Protein AF-A0A0P1AX72-F1 (afdb_monomer_lite)

Structure (mmCIF, N/CA/C/O backbone):
data_AF-A0A0P1AX72-F1
#
_entry.id   AF-A0A0P1AX72-F1
#
loop_
_atom_site.group_PDB
_atom_site.id
_atom_site.type_symbol
_atom_site.label_atom_id
_atom_site.label_alt_id
_atom_site.label_comp_id
_atom_site.label_asym_id
_atom_site.label_entity_id
_atom_site.label_seq_id
_atom_site.pdbx_PDB_ins_code
_atom_site.Cartn_x
_atom_site.Cartn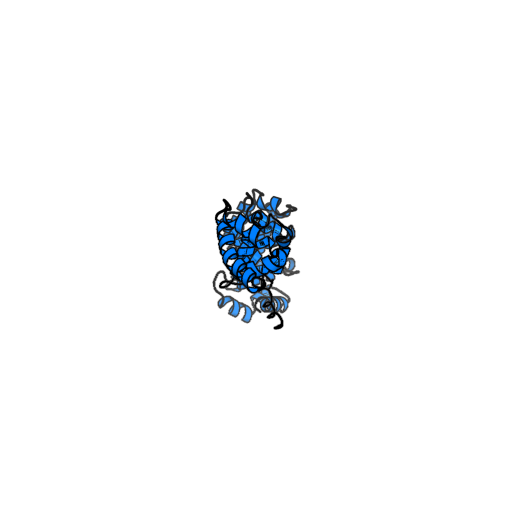_y
_atom_site.Cartn_z
_atom_site.occupancy
_atom_site.B_iso_or_equiv
_atom_site.auth_seq_id
_atom_site.auth_comp_id
_atom_site.auth_asym_id
_atom_site.auth_atom_id
_atom_site.pdbx_PDB_model_num
ATOM 1 N N . MET A 1 1 ? 2.822 -15.453 9.628 1.00 55.88 1 MET A N 1
ATOM 2 C CA . MET A 1 1 ? 2.526 -16.127 10.912 1.00 55.88 1 MET A CA 1
ATOM 3 C C . MET A 1 1 ? 1.652 -15.241 11.791 1.00 55.88 1 MET A C 1
ATOM 5 O O . MET A 1 1 ? 0.635 -15.723 12.259 1.00 55.88 1 MET A O 1
ATOM 9 N N . GLU A 1 2 ? 1.979 -13.953 11.936 1.00 77.94 2 GLU A N 1
ATOM 10 C CA . GLU A 1 2 ? 1.213 -13.005 12.766 1.00 77.94 2 GLU A CA 1
ATOM 11 C C . GLU A 1 2 ? -0.235 -12.782 12.302 1.00 77.94 2 GLU A C 1
ATOM 13 O O . GLU A 1 2 ? -1.140 -12.892 13.117 1.00 77.94 2 GLU A O 1
ATOM 18 N N . ALA A 1 3 ? -0.480 -12.596 11.000 1.00 82.25 3 ALA A N 1
ATOM 19 C CA . ALA A 1 3 ? -1.838 -12.440 10.457 1.00 82.25 3 ALA A CA 1
ATOM 20 C C . ALA A 1 3 ? -2.786 -13.598 10.833 1.00 82.25 3 ALA A C 1
ATOM 22 O O . ALA A 1 3 ? -3.877 -13.375 11.344 1.00 82.25 3 ALA A O 1
ATOM 23 N N . ALA A 1 4 ? -2.339 -14.845 10.645 1.00 86.56 4 ALA A N 1
ATOM 24 C CA . ALA A 1 4 ? -3.133 -16.030 10.977 1.00 86.56 4 ALA A CA 1
ATOM 25 C C . ALA A 1 4 ? -3.384 -16.167 12.488 1.00 86.56 4 ALA A C 1
ATOM 27 O O . ALA A 1 4 ? -4.418 -16.686 12.900 1.00 86.56 4 ALA A O 1
ATOM 28 N N . LEU A 1 5 ? -2.443 -15.701 13.316 1.00 88.94 5 LEU A N 1
ATOM 29 C CA . LEU A 1 5 ? -2.603 -15.682 14.767 1.00 88.94 5 LEU A CA 1
ATOM 30 C C . LEU A 1 5 ? -3.646 -14.642 15.200 1.00 88.94 5 LEU A C 1
ATOM 32 O O . LEU A 1 5 ? -4.479 -14.938 16.053 1.00 88.94 5 LEU A O 1
ATOM 36 N N . ILE A 1 6 ? -3.632 -13.456 14.587 1.00 91.44 6 ILE A N 1
ATOM 37 C CA . ILE A 1 6 ? -4.643 -12.417 14.809 1.00 91.44 6 ILE A CA 1
ATOM 38 C C . ILE A 1 6 ? -6.027 -12.923 14.392 1.00 91.44 6 ILE A C 1
ATOM 40 O O . ILE A 1 6 ? -6.965 -12.832 15.181 1.00 91.44 6 ILE A O 1
ATOM 44 N N . ASP A 1 7 ? -6.150 -13.520 13.205 1.00 90.94 7 ASP A N 1
ATOM 45 C CA . ASP A 1 7 ? -7.416 -14.095 12.728 1.00 90.94 7 ASP A CA 1
ATOM 46 C C . ASP A 1 7 ? -7.930 -15.189 13.670 1.00 90.94 7 ASP A C 1
ATOM 48 O O . ASP A 1 7 ? -9.122 -15.251 13.985 1.00 90.94 7 ASP A O 1
ATOM 52 N N . TRP A 1 8 ? -7.027 -16.029 14.181 1.00 92.31 8 TRP A N 1
ATOM 53 C CA . TRP A 1 8 ? -7.366 -17.034 15.180 1.00 92.31 8 TRP A CA 1
ATOM 54 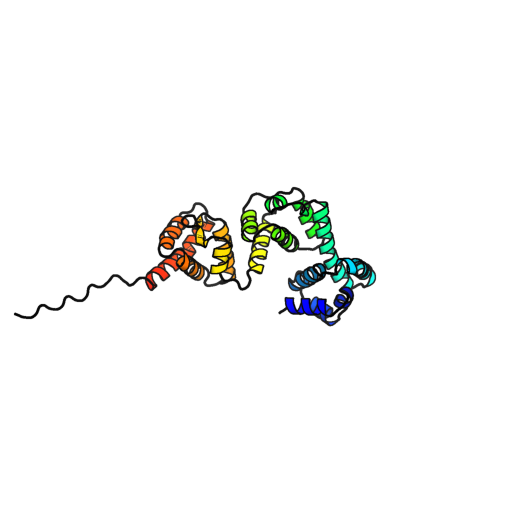C C . TRP A 1 8 ? -7.874 -16.406 16.485 1.00 92.31 8 TRP A C 1
ATOM 56 O O . TRP A 1 8 ? -8.909 -16.829 16.993 1.00 92.31 8 TRP A O 1
ATOM 66 N N . TRP A 1 9 ? -7.208 -15.376 17.020 1.00 91.44 9 TRP A N 1
ATOM 67 C CA . TRP A 1 9 ? -7.679 -14.689 18.228 1.00 91.44 9 TRP A CA 1
ATOM 68 C C . TRP A 1 9 ? -9.046 -14.056 18.026 1.00 91.44 9 TRP A C 1
ATOM 70 O O . TRP A 1 9 ? -9.930 -14.249 18.854 1.00 91.44 9 TRP A O 1
ATOM 80 N N . LEU A 1 10 ? -9.233 -13.329 16.927 1.00 91.62 10 LEU A N 1
ATOM 81 C CA . LEU A 1 10 ? -10.492 -12.657 16.644 1.00 91.62 10 LEU A CA 1
ATOM 82 C C . LEU A 1 10 ? -11.625 -13.678 16.450 1.00 91.62 10 LEU A C 1
ATOM 84 O O . LEU A 1 10 ? -12.729 -13.458 16.935 1.00 91.62 10 LEU A O 1
ATOM 88 N N . SER A 1 11 ? -11.382 -14.812 15.790 1.00 91.06 11 SER A N 1
ATOM 89 C CA . SER A 1 11 ? -12.410 -15.848 15.576 1.00 91.06 11 SER A CA 1
ATOM 90 C C . SER A 1 11 ? -12.703 -16.721 16.801 1.00 91.06 11 SER A C 1
ATOM 92 O O . SER A 1 11 ? -13.781 -17.303 16.890 1.00 91.06 11 SER A O 1
ATOM 94 N N . LYS A 1 12 ? -11.776 -16.807 17.764 1.00 92.69 12 LYS A N 1
ATOM 95 C CA . LYS A 1 12 ? -11.937 -17.604 18.991 1.00 92.69 12 LYS A CA 1
ATOM 96 C C . LYS A 1 12 ? -13.090 -17.117 19.875 1.00 92.69 12 LYS A C 1
ATOM 98 O O . LYS A 1 12 ? -13.657 -17.919 20.617 1.00 92.69 12 LYS A O 1
ATOM 103 N N . PHE A 1 13 ? -13.408 -15.826 19.828 1.00 89.56 13 PHE A N 1
ATOM 104 C CA . PHE A 1 13 ? -14.405 -15.204 20.695 1.00 89.56 13 PHE A CA 1
ATOM 105 C C . PHE A 1 13 ? -15.642 -14.776 19.910 1.00 89.56 13 PHE A C 1
ATOM 107 O O . PHE A 1 13 ? -15.546 -14.277 18.789 1.00 89.56 13 PHE A O 1
ATOM 114 N N . GLY A 1 14 ? -16.811 -14.954 20.534 1.00 85.81 14 GLY A N 1
ATOM 115 C CA . GLY A 1 14 ? -18.087 -14.530 19.957 1.00 85.81 14 GLY A CA 1
ATOM 116 C C . GLY A 1 14 ? -18.227 -13.010 19.872 1.00 85.81 14 GLY A C 1
ATOM 117 O O . GLY A 1 14 ? -18.895 -12.529 18.968 1.00 85.81 14 GLY A O 1
ATOM 118 N N . LYS A 1 15 ? -17.569 -12.270 20.775 1.00 91.50 15 LYS A N 1
ATOM 119 C CA . LYS A 1 15 ? -17.508 -10.806 20.773 1.00 91.50 15 LYS A CA 1
ATOM 120 C C . LYS A 1 15 ? -16.063 -10.327 20.712 1.00 91.50 15 LYS A C 1
ATOM 122 O O . LYS A 1 15 ? -15.188 -10.881 21.381 1.00 91.50 15 LYS A O 1
ATOM 127 N N . LEU A 1 16 ? -15.814 -9.243 19.985 1.00 93.62 16 LEU A N 1
ATOM 128 C CA . LEU A 1 16 ? -14.502 -8.609 19.894 1.00 93.62 16 LEU A CA 1
ATOM 129 C C . LEU A 1 16 ? -14.003 -8.123 21.250 1.00 93.62 16 LEU A C 1
ATOM 131 O O . LEU A 1 16 ? -12.830 -8.306 21.555 1.00 93.62 16 LEU A O 1
ATOM 135 N N . VAL A 1 17 ? -14.873 -7.547 22.084 1.00 93.56 17 VAL A N 1
ATOM 136 C CA . VAL A 1 17 ? -14.471 -7.066 23.414 1.00 93.56 17 VAL A CA 1
ATOM 137 C C . VAL A 1 17 ? -13.898 -8.204 24.265 1.00 93.56 17 VAL A C 1
ATOM 139 O O . VAL A 1 17 ? -12.876 -8.002 24.917 1.00 93.56 17 VAL A O 1
ATOM 142 N N . ASP A 1 18 ? -14.463 -9.412 24.193 1.00 94.44 18 ASP A N 1
ATOM 143 C CA . ASP A 1 18 ? -13.924 -10.582 24.900 1.00 94.44 18 ASP A CA 1
ATOM 144 C C . ASP A 1 18 ? -12.524 -10.953 24.388 1.00 94.44 18 ASP A C 1
ATOM 146 O O . ASP A 1 18 ? -11.641 -11.286 25.180 1.00 94.44 18 ASP A O 1
ATOM 150 N N . ALA A 1 19 ? -12.284 -10.823 23.077 1.00 94.44 19 ALA A N 1
ATOM 151 C CA . ALA A 1 19 ? -10.953 -11.000 22.501 1.00 94.44 19 ALA A CA 1
ATOM 152 C C . ALA A 1 19 ? -9.963 -9.953 23.031 1.00 94.44 19 ALA A C 1
ATOM 154 O O . ALA A 1 19 ? -8.842 -10.304 23.391 1.00 94.44 19 ALA A O 1
ATOM 155 N N . LEU A 1 20 ? -10.374 -8.683 23.141 1.00 94.88 20 LEU A N 1
ATOM 156 C CA . LEU A 1 20 ? -9.540 -7.614 23.708 1.00 94.88 20 LEU A CA 1
ATOM 157 C C . LEU A 1 20 ? -9.222 -7.851 25.193 1.00 94.88 20 LEU A C 1
ATOM 159 O O . LEU A 1 20 ? -8.165 -7.440 25.680 1.00 94.88 20 LEU A O 1
ATOM 163 N N . MET A 1 21 ? -10.112 -8.528 25.922 1.00 93.88 21 MET A N 1
ATOM 164 C CA . MET A 1 21 ? -9.894 -8.917 27.316 1.00 93.88 21 MET A CA 1
ATOM 165 C C . MET A 1 21 ? -8.986 -10.149 27.479 1.00 93.88 21 MET A C 1
ATOM 167 O O . MET A 1 21 ? -8.547 -10.417 28.599 1.00 93.88 21 MET A O 1
ATOM 171 N N . ASP A 1 22 ? -8.668 -10.884 26.406 1.00 95.00 22 ASP A N 1
ATOM 172 C CA . ASP A 1 22 ? -7.827 -12.081 26.488 1.00 95.00 22 ASP A CA 1
ATOM 173 C C . ASP A 1 22 ? -6.409 -11.723 26.992 1.00 95.00 22 ASP A C 1
ATOM 175 O O . ASP A 1 22 ? -5.695 -10.927 26.368 1.00 95.00 22 ASP A O 1
ATOM 179 N N . PRO A 1 23 ? -5.948 -12.321 28.108 1.00 94.06 23 PRO A N 1
ATOM 180 C CA . PRO A 1 23 ? -4.643 -11.997 28.678 1.00 94.06 23 PRO A CA 1
ATOM 181 C C . PRO A 1 23 ? -3.467 -12.318 27.749 1.00 94.06 23 PRO A C 1
ATOM 183 O O . PRO A 1 23 ? -2.406 -11.703 27.869 1.00 94.06 23 PRO A O 1
ATOM 186 N N . VAL A 1 24 ? -3.621 -13.285 26.836 1.00 93.88 24 VAL A N 1
ATOM 187 C CA . VAL A 1 24 ? -2.570 -13.653 25.879 1.00 93.88 24 VAL A CA 1
ATOM 188 C C . VAL A 1 24 ? -2.457 -12.580 24.803 1.00 93.88 24 VAL A C 1
ATOM 190 O O . VAL A 1 24 ? -1.339 -12.142 24.525 1.00 93.88 24 VAL A O 1
ATOM 193 N N . LEU A 1 25 ? -3.586 -12.105 24.266 1.00 94.06 25 LEU A N 1
ATOM 194 C CA . LEU A 1 25 ? -3.613 -10.978 23.331 1.00 94.06 25 LEU A CA 1
ATOM 195 C C . LEU A 1 25 ? -3.012 -9.723 23.974 1.00 94.06 25 LEU A C 1
ATOM 197 O O . LEU A 1 25 ? -2.138 -9.093 23.383 1.00 94.06 25 LEU A O 1
ATOM 201 N N . GLN A 1 26 ? -3.423 -9.373 25.196 1.00 94.12 26 GLN A N 1
ATOM 202 C CA . GLN A 1 26 ? -2.895 -8.192 25.886 1.00 94.12 26 GLN A CA 1
ATOM 203 C C . GLN A 1 26 ? -1.395 -8.300 26.137 1.00 94.12 26 GLN A C 1
ATOM 205 O O . GLN A 1 26 ? -0.648 -7.357 25.868 1.00 94.12 26 GLN A O 1
ATOM 210 N N . LYS A 1 27 ? -0.926 -9.466 26.596 1.00 94.19 27 LYS A N 1
ATOM 211 C CA . LYS A 1 27 ? 0.503 -9.704 26.785 1.00 94.19 27 LYS A CA 1
ATOM 212 C C . LYS A 1 27 ? 1.252 -9.532 25.468 1.00 94.19 27 LYS A C 1
ATOM 214 O O . LYS A 1 27 ? 2.220 -8.780 25.436 1.00 94.19 27 LYS A O 1
ATOM 219 N N . TRP A 1 28 ? 0.789 -10.157 24.388 1.00 93.81 28 TRP A N 1
ATOM 220 C CA . TRP A 1 28 ? 1.373 -9.987 23.057 1.00 93.81 28 TRP A CA 1
ATOM 221 C C . TRP A 1 28 ? 1.392 -8.512 22.628 1.00 93.81 28 TRP A C 1
ATOM 223 O O . TRP A 1 28 ? 2.449 -7.992 22.278 1.00 93.81 28 TRP A O 1
ATOM 233 N N . TYR A 1 29 ? 0.282 -7.792 22.781 1.00 92.50 29 TYR A N 1
ATOM 234 C CA . TYR A 1 29 ? 0.179 -6.376 22.426 1.00 92.50 29 TYR A CA 1
ATOM 235 C C . TYR A 1 29 ? 1.200 -5.496 23.160 1.00 92.50 29 TYR A C 1
ATOM 237 O O . TYR A 1 29 ? 1.796 -4.600 22.559 1.00 92.50 29 TYR A O 1
ATOM 245 N N . THR A 1 30 ? 1.444 -5.759 24.448 1.00 92.69 30 THR A N 1
ATOM 246 C CA . THR A 1 30 ? 2.428 -4.995 25.236 1.00 92.69 30 THR A CA 1
ATOM 247 C C . THR A 1 30 ? 3.878 -5.252 24.831 1.00 92.69 30 THR A C 1
ATOM 249 O O . THR A 1 30 ? 4.731 -4.411 25.100 1.00 92.69 30 THR A O 1
ATOM 252 N N . THR A 1 31 ? 4.172 -6.377 24.168 1.00 93.00 31 THR A N 1
ATOM 253 C CA . THR A 1 31 ? 5.529 -6.660 23.664 1.00 93.00 31 THR A CA 1
ATOM 254 C C . THR A 1 31 ? 5.883 -5.861 22.412 1.00 93.00 31 THR A C 1
ATOM 256 O O . THR A 1 31 ? 7.060 -5.671 22.116 1.00 93.00 31 THR A O 1
ATOM 259 N N . LEU A 1 32 ? 4.873 -5.372 21.695 1.00 90.75 32 LEU A N 1
ATOM 260 C CA . LEU A 1 32 ? 5.032 -4.646 20.444 1.00 90.75 32 LEU A CA 1
ATOM 261 C C . LEU A 1 32 ? 5.275 -3.153 20.700 1.00 90.75 32 LEU A C 1
ATOM 263 O O . LEU A 1 32 ? 4.667 -2.540 21.588 1.00 90.75 32 LEU A O 1
ATOM 267 N N . GLN A 1 33 ? 6.118 -2.529 19.877 1.00 85.25 33 GLN A N 1
ATOM 268 C CA . GLN A 1 33 ? 6.409 -1.101 20.005 1.00 85.25 33 GLN A CA 1
ATOM 269 C C . GLN A 1 33 ? 5.215 -0.225 19.588 1.00 85.25 33 GLN A C 1
ATOM 271 O O . GLN A 1 33 ? 4.177 -0.688 19.106 1.00 85.25 33 GLN A O 1
ATOM 276 N N . LYS A 1 34 ? 5.309 1.081 19.841 1.00 73.50 34 LYS A N 1
ATOM 277 C CA . LYS A 1 34 ? 4.323 2.037 19.326 1.00 73.50 34 LYS A CA 1
ATOM 278 C C . LYS A 1 34 ? 4.512 2.185 17.813 1.00 73.50 34 LYS A C 1
ATOM 280 O O . LYS A 1 34 ? 5.629 2.418 17.368 1.00 73.50 34 LYS A O 1
ATOM 285 N N . GLY A 1 35 ? 3.422 2.098 17.049 1.00 69.25 35 GLY A N 1
ATOM 286 C CA . GLY A 1 35 ? 3.470 2.145 15.582 1.00 69.25 35 GLY A CA 1
ATOM 287 C C . GLY A 1 35 ? 3.917 0.832 14.932 1.00 69.25 35 GLY A C 1
ATOM 288 O O . GLY A 1 35 ? 4.267 0.828 13.754 1.00 69.25 35 GLY A O 1
ATOM 289 N N . ASP A 1 36 ? 3.920 -0.261 15.698 1.00 85.44 36 ASP A N 1
ATOM 290 C CA . ASP A 1 36 ? 4.177 -1.600 15.185 1.00 85.44 36 ASP A CA 1
ATOM 291 C C . ASP A 1 36 ? 3.085 -2.020 14.190 1.00 85.44 36 ASP A C 1
ATOM 293 O O . ASP A 1 36 ? 1.890 -1.836 14.439 1.00 85.44 36 ASP A O 1
ATOM 297 N N . TYR A 1 37 ? 3.498 -2.594 13.058 1.00 82.38 37 TYR A N 1
ATOM 298 C CA . TYR A 1 37 ? 2.583 -3.019 12.004 1.00 82.38 37 TYR A CA 1
ATOM 299 C C . TYR A 1 37 ? 1.544 -4.025 12.509 1.00 82.38 37 TYR A C 1
ATOM 301 O O . TYR A 1 37 ? 0.386 -3.945 12.099 1.00 82.38 37 TYR A O 1
ATOM 309 N N . ALA A 1 38 ? 1.924 -4.929 13.413 1.00 87.06 38 ALA A N 1
ATOM 310 C CA . ALA A 1 38 ? 1.037 -5.970 13.906 1.00 87.06 38 ALA A CA 1
ATOM 311 C C . ALA A 1 38 ? -0.095 -5.414 14.790 1.00 87.06 38 ALA A C 1
ATOM 313 O O . ALA A 1 38 ? -1.194 -5.971 14.797 1.00 87.06 38 ALA A O 1
ATOM 314 N N . LYS A 1 39 ? 0.122 -4.278 15.474 1.00 90.44 39 LYS A N 1
ATOM 315 C CA . LYS A 1 39 ? -0.957 -3.565 16.186 1.00 90.44 39 LYS A CA 1
ATOM 316 C C . LYS A 1 39 ? -1.993 -3.019 15.213 1.00 90.44 39 LYS A C 1
ATOM 318 O O . LYS A 1 39 ? -3.188 -3.217 15.406 1.00 90.44 39 LYS A O 1
ATOM 323 N N . ASP A 1 40 ? -1.527 -2.366 14.153 1.00 89.69 40 ASP A N 1
ATOM 324 C CA . ASP A 1 40 ? -2.419 -1.821 13.134 1.00 89.69 40 ASP A CA 1
ATOM 325 C C . ASP A 1 40 ? -3.198 -2.940 12.424 1.00 89.69 40 ASP A C 1
ATOM 327 O O . ASP A 1 40 ? -4.390 -2.781 12.174 1.00 89.69 40 ASP A O 1
ATOM 331 N N . ASP A 1 41 ? -2.548 -4.073 12.128 1.00 90.56 41 ASP A N 1
ATOM 332 C CA . ASP A 1 41 ? -3.183 -5.242 11.502 1.00 90.56 41 ASP A CA 1
ATOM 333 C C . ASP A 1 41 ? -4.274 -5.845 12.402 1.00 90.56 41 ASP A C 1
ATOM 335 O O . ASP A 1 41 ? -5.367 -6.135 11.916 1.00 90.56 41 ASP A O 1
ATOM 339 N N . LEU A 1 42 ? -4.037 -5.939 13.721 1.00 94.25 42 LEU A N 1
ATOM 340 C CA . LEU A 1 42 ? -5.062 -6.337 14.695 1.00 94.25 42 LEU A CA 1
ATOM 341 C C . LEU A 1 42 ? -6.301 -5.445 14.591 1.00 94.25 42 LEU A C 1
ATOM 343 O O . LEU A 1 42 ? -7.416 -5.952 14.481 1.00 94.25 42 LEU A O 1
ATOM 347 N N . PHE A 1 43 ? -6.122 -4.126 14.625 1.00 94.81 43 PHE A N 1
ATOM 348 C CA . PHE A 1 43 ? -7.249 -3.198 14.635 1.00 94.81 43 PHE A CA 1
ATOM 349 C C . PHE A 1 43 ? -7.984 -3.148 13.292 1.00 94.81 43 PHE A C 1
ATOM 351 O O . PHE A 1 43 ? -9.211 -3.100 13.279 1.00 94.81 43 PHE A O 1
ATOM 358 N N . LEU A 1 44 ? -7.259 -3.196 12.170 1.00 93.31 44 LEU A N 1
ATOM 359 C CA . LEU A 1 44 ? -7.856 -3.241 10.832 1.00 93.31 44 LEU A CA 1
ATOM 360 C C . LEU A 1 44 ? -8.692 -4.508 10.639 1.00 93.31 44 LEU A C 1
ATOM 362 O O . LEU A 1 44 ? -9.810 -4.425 10.139 1.00 93.31 44 LEU A O 1
ATOM 366 N N . ARG A 1 45 ? -8.189 -5.666 11.081 1.00 94.00 45 ARG A N 1
ATOM 367 C CA . ARG A 1 45 ? -8.932 -6.933 11.024 1.00 94.00 45 ARG A CA 1
ATOM 368 C C . ARG A 1 45 ? -10.123 -6.943 11.964 1.00 94.00 45 ARG A C 1
ATOM 370 O O . ARG A 1 45 ? -11.177 -7.428 11.580 1.00 94.00 45 ARG A O 1
ATOM 377 N N . ALA A 1 46 ? -9.972 -6.390 13.166 1.00 94.81 46 ALA A N 1
ATOM 378 C CA . ALA A 1 46 ? -11.068 -6.247 14.115 1.00 94.81 46 ALA A CA 1
ATOM 379 C C . ALA A 1 46 ? -12.201 -5.379 13.547 1.00 94.81 46 ALA A C 1
ATOM 381 O O . ALA A 1 46 ? -13.363 -5.756 13.660 1.00 94.81 46 ALA A O 1
ATOM 382 N N . TYR A 1 47 ? -11.859 -4.265 12.894 1.00 95.00 47 TYR A N 1
ATOM 383 C CA . TYR A 1 47 ? -12.821 -3.401 12.210 1.00 95.00 47 TYR A CA 1
ATOM 384 C C . TYR A 1 47 ? -13.480 -4.082 11.000 1.00 95.00 47 TYR A C 1
ATOM 386 O O . TYR A 1 47 ? -14.668 -3.909 10.769 1.00 95.00 47 TYR A O 1
ATOM 394 N N . ALA A 1 48 ? -12.729 -4.891 10.249 1.00 92.50 48 ALA A N 1
ATOM 395 C CA . ALA A 1 48 ? -13.221 -5.586 9.058 1.00 92.50 48 ALA A CA 1
ATOM 396 C C . ALA A 1 48 ? -14.062 -6.848 9.349 1.00 92.50 48 ALA A C 1
ATOM 398 O O . ALA A 1 48 ? -14.416 -7.570 8.417 1.00 92.50 48 ALA A O 1
ATOM 399 N N . ARG A 1 49 ? -14.358 -7.156 10.619 1.00 91.44 49 ARG A N 1
ATOM 400 C CA . ARG A 1 49 ? -15.219 -8.290 10.990 1.00 91.44 49 ARG A CA 1
ATOM 401 C C . ARG A 1 49 ? -16.649 -8.059 10.506 1.00 91.44 49 ARG A C 1
ATOM 403 O O . ARG A 1 49 ? -17.176 -6.962 10.646 1.00 91.44 49 ARG A O 1
ATOM 410 N N . GLU A 1 50 ? -17.301 -9.124 10.042 1.00 86.81 50 GLU A N 1
ATOM 411 C CA . GLU A 1 50 ? -18.686 -9.069 9.541 1.00 86.81 50 GLU A CA 1
ATOM 412 C C . GLU A 1 50 ? -19.675 -8.512 10.579 1.00 86.81 50 GLU A C 1
ATOM 414 O O . GLU A 1 50 ? -20.544 -7.721 10.231 1.00 86.81 50 GLU A O 1
ATOM 419 N N . ASN A 1 51 ? -19.491 -8.842 11.860 1.00 87.88 51 ASN A N 1
ATOM 420 C CA . ASN A 1 51 ? -20.395 -8.425 12.938 1.00 87.88 51 ASN A CA 1
ATOM 421 C C . ASN A 1 51 ? -19.958 -7.122 13.633 1.00 87.88 51 ASN A C 1
ATOM 423 O O . ASN A 1 51 ? -20.433 -6.823 14.727 1.00 87.88 51 ASN A O 1
ATOM 427 N N . PHE A 1 52 ? -19.035 -6.348 13.048 1.00 92.25 52 PHE A N 1
ATOM 428 C CA . PHE A 1 52 ? -18.499 -5.149 13.702 1.00 92.25 52 PHE A CA 1
ATOM 429 C C . PHE A 1 52 ? -19.597 -4.150 14.104 1.00 92.25 52 PHE A C 1
ATOM 431 O O . PHE A 1 52 ? -19.561 -3.627 15.215 1.00 92.25 52 PHE A O 1
ATOM 438 N N . GLU A 1 53 ? -20.585 -3.914 13.233 1.00 90.75 53 GLU A N 1
ATOM 439 C CA . GLU A 1 53 ? -21.682 -2.969 13.499 1.00 90.75 53 GLU A CA 1
ATOM 440 C C . GLU A 1 53 ? -22.539 -3.383 14.707 1.00 90.75 53 GLU A C 1
ATOM 442 O O . GLU A 1 53 ? -22.958 -2.533 15.491 1.00 90.75 53 GLU A O 1
ATOM 447 N N . GLU A 1 54 ? -22.759 -4.686 14.906 1.00 91.88 54 GLU A N 1
ATOM 448 C CA . GLU A 1 54 ? -23.505 -5.212 16.059 1.00 91.88 54 GLU A CA 1
ATOM 449 C C . GLU A 1 54 ? -22.708 -5.084 17.368 1.00 91.88 54 GLU A C 1
ATOM 451 O O . GLU A 1 54 ? -23.281 -4.958 18.451 1.00 91.88 54 GLU A O 1
ATOM 456 N N . GLU A 1 55 ? -21.378 -5.093 17.270 1.00 93.25 55 GLU A N 1
ATOM 457 C CA . GLU A 1 55 ? -20.446 -5.048 18.398 1.00 93.25 55 GLU A CA 1
ATOM 458 C C . GLU A 1 55 ? -19.977 -3.616 18.742 1.00 93.25 55 GLU A C 1
ATOM 460 O O . GLU A 1 55 ? -19.310 -3.406 19.760 1.00 93.25 55 GLU A O 1
ATOM 465 N N . GLU A 1 56 ? -20.334 -2.607 17.936 1.00 94.00 56 GLU A N 1
ATOM 466 C CA . GLU A 1 56 ? -19.857 -1.226 18.094 1.00 94.00 56 GLU A CA 1
ATOM 467 C C . GLU A 1 56 ? -20.243 -0.626 19.455 1.00 94.00 56 GLU A C 1
ATOM 469 O O . GLU A 1 56 ? -19.418 0.015 20.110 1.00 94.00 56 GLU A O 1
ATOM 474 N N . ALA A 1 57 ? -21.467 -0.877 19.927 1.00 95.19 57 ALA A N 1
ATOM 475 C CA . ALA A 1 57 ? -21.933 -0.383 21.224 1.00 95.19 57 ALA A CA 1
ATOM 476 C C . ALA A 1 57 ? -21.111 -0.954 22.395 1.00 95.19 57 ALA A C 1
ATOM 478 O O . ALA A 1 57 ? -20.755 -0.220 23.321 1.00 95.19 57 ALA A O 1
ATOM 479 N N . ASP A 1 58 ? -20.755 -2.240 22.323 1.00 94.81 58 ASP A N 1
ATOM 480 C CA . ASP A 1 58 ? -19.924 -2.906 23.328 1.00 94.81 58 ASP A CA 1
ATOM 481 C C . ASP A 1 58 ? -18.493 -2.335 23.314 1.00 94.81 58 ASP A C 1
ATOM 483 O O . ASP A 1 58 ? -17.897 -2.124 24.373 1.00 94.81 58 ASP A O 1
ATOM 487 N N . LEU A 1 59 ? -17.944 -2.015 22.134 1.00 95.31 59 LEU A N 1
ATOM 488 C CA . LEU A 1 59 ? -16.643 -1.344 22.008 1.00 95.31 59 LEU A CA 1
ATOM 489 C C . LEU A 1 59 ? -16.659 0.078 22.564 1.00 95.31 59 LEU A C 1
ATOM 491 O O . LEU A 1 59 ? -15.689 0.488 23.204 1.00 95.31 59 LEU A O 1
ATOM 495 N N . ILE A 1 60 ? -17.734 0.836 22.328 1.00 95.75 60 ILE A N 1
ATOM 496 C CA . ILE A 1 60 ? -17.903 2.178 22.898 1.00 95.75 60 ILE A CA 1
ATOM 497 C C . ILE A 1 60 ? -17.898 2.075 24.422 1.00 95.75 60 ILE A C 1
ATOM 499 O O . ILE A 1 60 ? -17.070 2.727 25.062 1.00 95.75 60 ILE A O 1
ATOM 503 N N . ALA A 1 61 ? -18.719 1.189 24.991 1.00 95.50 61 ALA A N 1
ATOM 504 C CA . ALA A 1 61 ? -18.754 0.959 26.431 1.00 95.50 61 ALA A CA 1
ATOM 505 C C . ALA A 1 61 ? -17.369 0.562 26.970 1.00 95.50 61 ALA A C 1
ATOM 507 O O . ALA A 1 61 ? -16.869 1.181 27.906 1.00 95.50 61 ALA A O 1
ATOM 508 N N . ALA A 1 62 ? -16.686 -0.392 26.329 1.00 94.12 62 ALA A N 1
ATOM 509 C CA . ALA A 1 62 ? -15.341 -0.810 26.723 1.00 94.12 62 ALA A CA 1
ATOM 510 C C . ALA A 1 62 ? -14.320 0.340 26.665 1.00 94.12 62 ALA A C 1
ATOM 512 O O . ALA A 1 62 ? -13.459 0.448 27.542 1.00 94.12 62 ALA A O 1
ATOM 513 N N . SER A 1 63 ? -14.425 1.226 25.669 1.00 93.88 63 SER A N 1
ATOM 514 C CA . SER A 1 63 ? -13.546 2.390 25.541 1.00 93.88 63 SER A CA 1
ATOM 515 C C . SER A 1 63 ? -13.698 3.376 26.703 1.00 93.88 63 SER A C 1
ATOM 517 O O . SER A 1 63 ? -12.711 3.984 27.115 1.00 93.88 63 SER A O 1
ATOM 519 N N . GLU A 1 64 ? -14.897 3.476 27.278 1.00 93.75 64 GLU A N 1
ATOM 520 C CA . GLU A 1 64 ? -15.226 4.394 28.370 1.00 93.75 64 GLU A CA 1
ATOM 521 C C . GLU A 1 64 ? -14.999 3.775 29.756 1.00 93.75 64 GLU A C 1
ATOM 523 O O . GLU A 1 64 ? -14.573 4.473 30.677 1.00 93.75 64 GLU A O 1
ATOM 528 N N . THR A 1 65 ? -15.254 2.470 29.920 1.00 90.38 65 THR A N 1
ATOM 529 C CA . THR A 1 65 ? -15.344 1.838 31.247 1.00 90.38 65 THR A CA 1
ATOM 530 C C . THR A 1 65 ? -14.226 0.852 31.571 1.00 90.38 65 THR A C 1
ATOM 532 O O . THR A 1 65 ? -13.941 0.650 32.750 1.00 90.38 65 THR A O 1
ATOM 535 N N . ALA A 1 66 ? -13.592 0.208 30.581 1.00 83.38 66 ALA A N 1
ATOM 536 C CA . ALA A 1 66 ? -12.647 -0.885 30.850 1.00 83.38 66 ALA A CA 1
ATOM 537 C C . ALA A 1 66 ? -11.291 -0.398 31.395 1.00 83.38 66 ALA A C 1
ATOM 539 O O . ALA A 1 66 ? -10.606 -1.136 32.103 1.00 83.38 66 ALA A O 1
ATOM 540 N N . GLY A 1 67 ? -10.905 0.846 31.081 1.00 84.88 67 GLY A N 1
ATOM 541 C CA . GLY A 1 67 ? -9.584 1.397 31.393 1.00 84.88 67 GLY A CA 1
ATOM 542 C C . GLY A 1 67 ? -8.424 0.622 30.742 1.00 84.88 67 GLY A C 1
ATOM 543 O O . GLY A 1 67 ? -8.614 -0.366 30.031 1.00 84.88 67 GLY A O 1
ATOM 544 N N . GLY A 1 68 ? -7.192 1.091 30.964 1.00 91.31 68 GLY A N 1
ATOM 545 C CA . GLY A 1 68 ? -5.968 0.389 30.552 1.00 91.31 68 GLY A CA 1
ATOM 546 C C . GLY A 1 68 ? -5.901 0.017 29.061 1.00 91.31 68 GLY A C 1
ATOM 547 O O . GLY A 1 68 ? -6.306 0.788 28.192 1.00 91.31 68 GLY A O 1
ATOM 548 N N . LEU A 1 69 ? -5.370 -1.178 28.778 1.00 93.19 69 LEU A N 1
ATOM 549 C CA . LEU A 1 69 ? -5.122 -1.665 27.413 1.00 93.19 69 LEU A CA 1
ATOM 550 C C . LEU A 1 69 ? -6.406 -1.906 26.615 1.00 93.19 69 LEU A C 1
ATOM 552 O O . LEU A 1 69 ? -6.436 -1.625 25.422 1.00 93.19 69 LEU A O 1
ATOM 556 N N . VAL A 1 70 ? -7.465 -2.402 27.259 1.00 94.44 70 VAL A N 1
ATOM 557 C CA . VAL A 1 70 ? -8.736 -2.692 26.575 1.00 94.44 70 VAL A CA 1
ATOM 558 C C . VAL A 1 70 ? -9.360 -1.399 26.053 1.00 94.44 70 VAL A C 1
ATOM 560 O O . VAL A 1 70 ? -9.766 -1.342 24.894 1.00 94.44 70 VAL A O 1
ATOM 563 N N . SER A 1 71 ? -9.364 -0.339 26.871 1.00 95.06 71 SER A N 1
ATOM 564 C CA . SER A 1 71 ? -9.832 0.985 26.446 1.00 95.06 71 SER A CA 1
ATOM 565 C C . SER A 1 71 ? -8.980 1.545 25.298 1.00 95.06 71 SER A C 1
ATOM 567 O O . SER A 1 71 ? -9.530 2.024 24.307 1.00 95.06 71 SER A O 1
ATOM 569 N N . GLU A 1 72 ? -7.648 1.415 25.360 1.00 93.81 72 GLU A N 1
ATOM 570 C CA . GLU A 1 72 ? -6.738 1.844 24.284 1.00 93.81 72 GLU A CA 1
ATOM 571 C C . GLU A 1 72 ? -7.013 1.123 22.953 1.00 93.81 72 GLU A C 1
ATOM 573 O O . GLU A 1 72 ? -7.125 1.765 21.901 1.00 93.81 72 GLU A O 1
ATOM 578 N N . MET A 1 73 ? -7.152 -0.204 22.992 1.00 95.00 73 MET A N 1
ATOM 579 C CA . MET A 1 73 ? -7.457 -1.019 21.816 1.00 95.00 73 MET A CA 1
ATOM 580 C C . MET A 1 73 ? -8.826 -0.653 21.232 1.00 95.00 73 MET A C 1
ATOM 582 O O . MET A 1 73 ? -8.928 -0.392 20.033 1.00 95.00 73 MET A O 1
ATOM 586 N N . ALA A 1 74 ? -9.861 -0.559 22.075 1.00 96.50 74 ALA A N 1
ATOM 587 C CA . ALA A 1 74 ? -11.211 -0.195 21.651 1.00 96.50 74 ALA A CA 1
ATOM 588 C C . ALA A 1 74 ? -11.249 1.206 21.017 1.00 96.50 74 ALA A C 1
ATOM 590 O O . ALA A 1 74 ? -11.804 1.381 19.932 1.00 96.50 74 ALA A O 1
ATOM 591 N N . MET A 1 75 ? -10.589 2.199 21.626 1.00 94.88 75 MET A N 1
ATOM 592 C CA . MET A 1 75 ? -10.467 3.543 21.051 1.00 94.88 75 MET A CA 1
ATOM 593 C C . MET A 1 75 ? -9.763 3.536 19.692 1.00 94.88 75 MET A C 1
ATOM 595 O O . MET A 1 75 ? -10.168 4.288 18.803 1.00 94.88 75 MET A O 1
ATOM 599 N N . SER A 1 76 ? -8.733 2.702 19.522 1.00 94.81 76 SER A N 1
ATOM 600 C CA . SER A 1 76 ? -7.978 2.597 18.269 1.00 94.81 76 SER A CA 1
ATOM 601 C C . SER A 1 76 ? -8.835 2.017 17.144 1.00 94.81 76 SER A C 1
ATOM 603 O O . SER A 1 76 ? -8.873 2.596 16.057 1.00 94.81 76 SER A O 1
ATOM 605 N N . ILE A 1 77 ? -9.587 0.949 17.429 1.00 96.00 77 ILE A N 1
ATOM 606 C CA . ILE A 1 77 ? -10.538 0.329 16.495 1.00 96.00 77 ILE A CA 1
ATOM 607 C C . ILE A 1 77 ? -11.650 1.321 16.117 1.00 96.00 77 ILE A C 1
ATOM 609 O O . ILE A 1 77 ? -11.876 1.578 14.935 1.00 96.00 77 ILE A O 1
ATOM 613 N N . LEU A 1 78 ? -12.273 1.977 17.103 1.00 96.31 78 LEU A N 1
ATOM 614 C CA . LEU A 1 78 ? -13.269 3.032 16.861 1.00 96.31 78 LEU A CA 1
ATOM 615 C C . LEU A 1 78 ? -12.672 4.237 16.112 1.00 96.31 78 LEU A C 1
ATOM 617 O O . LEU A 1 78 ? -13.383 4.988 15.450 1.00 96.31 78 LEU A O 1
ATOM 621 N N . GLY A 1 79 ? -11.360 4.459 16.208 1.00 96.56 79 GLY A N 1
ATOM 622 C CA . GLY A 1 79 ? -10.641 5.452 15.415 1.00 96.56 79 GLY A CA 1
ATOM 623 C C . GLY A 1 79 ? -10.714 5.171 13.913 1.00 96.56 79 GLY A C 1
ATOM 624 O O . GLY A 1 79 ? -10.893 6.112 13.142 1.00 96.56 79 GLY A O 1
ATOM 625 N N . ILE A 1 80 ? -10.646 3.900 13.503 1.00 96.69 80 ILE A N 1
ATOM 626 C CA . ILE A 1 80 ? -10.813 3.494 12.099 1.00 96.69 80 ILE A CA 1
ATOM 627 C C . ILE A 1 80 ? -12.249 3.779 11.652 1.00 96.69 80 ILE A C 1
ATOM 629 O O . ILE A 1 80 ? -12.448 4.484 10.665 1.00 96.69 80 ILE A O 1
ATOM 633 N N . ARG A 1 81 ? -13.248 3.345 12.434 1.00 96.19 81 ARG A N 1
ATOM 634 C CA . ARG A 1 81 ? -14.669 3.613 12.151 1.00 96.19 81 ARG A CA 1
ATOM 635 C C . ARG A 1 81 ? -14.948 5.107 11.952 1.00 96.19 81 ARG A C 1
ATOM 637 O O . ARG A 1 81 ? -15.522 5.497 10.942 1.00 96.19 81 ARG A O 1
ATOM 644 N N . ARG A 1 82 ? -14.455 5.962 12.854 1.00 97.38 82 ARG A N 1
ATOM 645 C CA . ARG A 1 82 ? -14.606 7.429 12.754 1.00 97.38 82 ARG A CA 1
ATOM 646 C C . ARG A 1 82 ? -13.901 8.033 11.540 1.00 97.38 82 ARG A C 1
ATOM 648 O O . ARG A 1 82 ? -14.318 9.082 11.048 1.00 97.38 82 ARG A O 1
ATOM 655 N N . ALA A 1 83 ? -12.790 7.447 11.096 1.00 98.00 83 ALA A N 1
ATOM 656 C CA . ALA A 1 83 ? -12.140 7.868 9.860 1.00 98.00 83 ALA A CA 1
ATOM 657 C C . ALA A 1 83 ? -13.006 7.523 8.641 1.00 98.00 83 ALA A C 1
ATOM 659 O O . ALA A 1 83 ? -13.085 8.329 7.713 1.00 98.00 83 ALA A O 1
ATOM 660 N N . ASP A 1 84 ? -13.673 6.374 8.659 1.00 97.25 84 ASP A N 1
ATOM 661 C CA . ASP A 1 84 ? -14.546 5.914 7.581 1.00 97.25 84 ASP A CA 1
ATOM 662 C C . ASP A 1 84 ? -15.825 6.749 7.485 1.00 97.25 84 ASP A C 1
ATOM 664 O O . ASP A 1 84 ? -16.131 7.264 6.411 1.00 97.25 84 ASP A O 1
ATOM 668 N N . GLU A 1 85 ? -16.466 7.046 8.614 1.00 97.50 85 GLU A N 1
ATOM 669 C CA . GLU A 1 85 ? -17.596 7.985 8.675 1.00 97.50 85 GLU A CA 1
ATOM 670 C C . GLU A 1 85 ? -17.230 9.373 8.142 1.00 97.50 85 GLU A C 1
ATOM 672 O O . GLU A 1 85 ? -18.006 10.006 7.426 1.00 97.50 85 GLU A O 1
ATOM 677 N N . GLU A 1 86 ? -16.033 9.877 8.468 1.00 98.44 86 GLU A N 1
ATOM 678 C CA . GLU A 1 86 ? -15.585 11.162 7.931 1.00 98.44 86 GLU A CA 1
ATOM 679 C C . GLU A 1 86 ? -15.325 11.070 6.418 1.00 98.44 86 GLU A C 1
ATOM 681 O O . GLU A 1 86 ? -15.573 12.038 5.701 1.00 98.44 86 GLU A O 1
ATOM 686 N N . PHE A 1 87 ? -14.860 9.925 5.905 1.00 98.31 87 PHE A N 1
ATOM 687 C CA . PHE A 1 87 ? -14.678 9.712 4.465 1.00 98.31 87 PHE A CA 1
ATOM 688 C C . PHE A 1 87 ? -16.016 9.821 3.717 1.00 98.31 87 PHE A C 1
ATOM 690 O O . PHE A 1 87 ? -16.107 10.557 2.730 1.00 98.31 87 PHE A O 1
ATOM 697 N N . GLU A 1 88 ? -17.053 9.160 4.240 1.00 98.00 88 GLU A N 1
ATOM 698 C CA . GLU A 1 88 ? -18.428 9.184 3.723 1.00 98.00 88 GLU A CA 1
ATOM 699 C C . GLU A 1 88 ? -19.060 10.576 3.827 1.00 98.00 88 GLU A C 1
ATOM 701 O O . GLU A 1 88 ? -19.578 11.138 2.859 1.00 98.00 88 GLU A O 1
ATOM 706 N N . LYS A 1 89 ? -18.952 11.206 5.000 1.00 98.12 89 LYS A N 1
ATOM 707 C CA . LYS A 1 89 ? -19.458 12.561 5.246 1.00 98.12 89 LYS A CA 1
ATOM 708 C C . LYS A 1 89 ? -18.840 13.588 4.298 1.00 98.12 89 LYS A C 1
ATOM 710 O O . LYS A 1 89 ? -19.512 14.529 3.871 1.00 98.12 89 LYS A O 1
ATOM 715 N N . LEU A 1 90 ? -17.560 13.427 3.966 1.00 97.94 90 LEU A N 1
ATOM 716 C CA . LEU A 1 90 ? -16.850 14.287 3.021 1.00 97.94 90 LEU A CA 1
ATOM 717 C C . LEU A 1 90 ? -17.144 13.947 1.552 1.00 97.94 90 LEU A C 1
ATOM 719 O O . LEU A 1 90 ? -16.648 14.669 0.676 1.00 97.94 90 LEU A O 1
ATOM 723 N N . GLY A 1 91 ? -17.950 12.912 1.293 1.00 97.19 91 GLY A N 1
ATOM 724 C CA . GLY A 1 91 ? -18.398 12.463 -0.023 1.00 97.19 91 GLY A CA 1
ATOM 725 C C . GLY A 1 91 ? -17.302 11.814 -0.863 1.00 97.19 91 GLY A C 1
ATOM 726 O O . GLY A 1 91 ? -17.398 11.833 -2.089 1.00 97.19 91 GLY A O 1
ATOM 727 N N . LEU A 1 92 ? -16.234 11.317 -0.233 1.00 97.50 92 LEU A N 1
ATOM 728 C CA . LEU A 1 92 ? -15.108 10.690 -0.930 1.00 97.50 92 LEU A CA 1
ATOM 729 C C . LEU A 1 92 ? -15.446 9.265 -1.400 1.00 97.50 92 LEU A C 1
ATOM 731 O O . LEU A 1 92 ? -14.899 8.811 -2.400 1.00 97.50 92 LEU A O 1
ATOM 735 N N . ASP A 1 93 ? -16.368 8.594 -0.712 1.00 96.06 93 ASP A N 1
ATOM 736 C CA . ASP A 1 93 ? -16.937 7.275 -1.025 1.00 96.06 93 ASP A CA 1
ATOM 737 C C . ASP A 1 93 ? -17.751 7.265 -2.326 1.00 96.06 93 ASP A C 1
ATOM 739 O O . ASP A 1 93 ? -17.806 6.262 -3.029 1.00 96.06 93 ASP A O 1
ATOM 743 N N . LYS A 1 94 ? -18.330 8.411 -2.698 1.00 94.75 94 LYS A N 1
ATOM 744 C CA . LYS A 1 94 ? -19.135 8.570 -3.921 1.00 94.75 94 LYS A CA 1
ATOM 745 C C . LYS A 1 94 ? -18.303 8.566 -5.203 1.00 94.75 94 LYS A C 1
ATOM 747 O O . LYS A 1 94 ? -18.856 8.585 -6.304 1.00 94.75 94 LYS A O 1
ATOM 752 N N . ALA A 1 95 ? -16.981 8.617 -5.084 1.00 93.81 95 ALA A N 1
ATOM 753 C CA . ALA A 1 95 ? -16.079 8.597 -6.219 1.00 93.81 95 ALA A CA 1
ATOM 754 C C . ALA A 1 95 ? -16.038 7.200 -6.855 1.00 93.81 95 ALA A C 1
ATOM 756 O O . ALA A 1 95 ? -15.727 6.213 -6.202 1.00 93.81 95 ALA A O 1
ATOM 757 N N . THR A 1 96 ? -16.278 7.124 -8.164 1.00 92.06 96 THR A N 1
ATOM 758 C CA . THR A 1 96 ? -16.297 5.847 -8.901 1.00 92.06 96 THR A CA 1
ATOM 759 C C . THR A 1 96 ? -14.926 5.406 -9.418 1.00 92.06 96 THR A C 1
ATOM 761 O O . THR A 1 96 ? -14.816 4.368 -10.060 1.00 92.06 96 THR A O 1
ATOM 764 N N . ASN A 1 97 ? -13.885 6.214 -9.204 1.00 94.81 97 ASN A N 1
ATOM 765 C CA . ASN A 1 97 ? -12.514 5.925 -9.617 1.00 94.81 97 ASN A CA 1
ATOM 766 C C . ASN A 1 97 ? -11.507 6.715 -8.771 1.00 94.81 97 ASN A C 1
ATOM 768 O O . ASN A 1 97 ? -11.836 7.733 -8.151 1.00 94.81 97 ASN A O 1
ATOM 772 N N . ILE A 1 98 ? -10.245 6.291 -8.820 1.00 95.50 98 ILE A N 1
ATOM 773 C CA . ILE A 1 98 ? -9.144 6.911 -8.079 1.00 95.50 98 ILE A CA 1
ATOM 774 C C . ILE A 1 98 ? -8.950 8.401 -8.347 1.00 95.50 98 ILE A C 1
ATOM 776 O O . ILE A 1 98 ? -8.719 9.159 -7.405 1.00 95.50 98 ILE A O 1
ATOM 780 N N . LYS A 1 99 ? -9.064 8.853 -9.602 1.00 95.62 99 LYS A N 1
ATOM 781 C CA . LYS A 1 99 ? -8.850 10.264 -9.963 1.00 95.62 99 LYS A CA 1
ATOM 782 C C . LYS A 1 99 ? -9.844 11.161 -9.242 1.00 95.62 99 LYS A C 1
ATOM 784 O O . LYS A 1 99 ? -9.467 12.233 -8.766 1.00 95.62 99 LYS A O 1
ATOM 789 N N . ALA A 1 100 ? -11.095 10.715 -9.146 1.00 95.69 100 ALA A N 1
ATOM 790 C CA . ALA A 1 100 ? -12.136 11.429 -8.428 1.00 95.69 100 ALA A CA 1
ATOM 791 C C . ALA A 1 100 ? -11.811 11.548 -6.930 1.00 95.69 100 ALA A C 1
ATOM 793 O O . ALA A 1 100 ? -11.961 12.642 -6.394 1.00 95.69 100 ALA A O 1
ATOM 794 N N . ILE A 1 101 ? -11.267 10.503 -6.288 1.00 96.88 101 ILE A N 1
ATOM 795 C CA . ILE A 1 101 ? -10.807 10.558 -4.885 1.00 96.88 101 ILE A CA 1
ATOM 796 C C . ILE A 1 101 ? -9.592 11.485 -4.748 1.00 96.88 101 ILE A C 1
ATOM 798 O O . ILE A 1 101 ? -9.606 12.437 -3.967 1.00 96.88 101 ILE A O 1
ATOM 802 N N . MET A 1 102 ? -8.533 11.240 -5.524 1.00 95.88 102 MET A N 1
ATOM 803 C CA . MET A 1 102 ? -7.239 11.910 -5.374 1.00 95.88 102 MET A CA 1
ATOM 804 C C . MET A 1 102 ? -7.267 13.395 -5.728 1.00 95.88 102 MET A C 1
ATOM 806 O O . MET A 1 102 ? -6.471 14.170 -5.198 1.00 95.88 102 MET A O 1
ATOM 810 N N . LYS A 1 103 ? -8.181 13.830 -6.598 1.00 96.12 103 LYS A N 1
ATOM 811 C CA . LYS A 1 103 ? -8.371 15.254 -6.918 1.00 96.12 103 LYS A CA 1
ATOM 812 C C . LYS A 1 103 ? -9.412 15.930 -6.029 1.00 96.12 103 LYS A C 1
ATOM 814 O O . LYS A 1 103 ? -9.511 17.162 -6.055 1.00 96.12 103 LYS A O 1
ATOM 819 N N . HIS A 1 104 ? -10.155 15.170 -5.224 1.00 96.69 104 HIS A N 1
ATOM 820 C CA . HIS A 1 104 ? -11.211 15.713 -4.385 1.00 96.69 104 HIS A CA 1
ATOM 821 C C . HIS A 1 104 ? -10.657 16.706 -3.361 1.00 96.69 104 HIS A C 1
ATOM 823 O O . HIS A 1 104 ? -9.719 16.413 -2.617 1.00 96.69 104 HIS A O 1
ATOM 829 N N . LYS A 1 105 ? -11.270 17.891 -3.270 1.00 95.38 105 LYS A N 1
ATOM 830 C CA . LYS A 1 105 ? -10.817 18.957 -2.359 1.00 95.38 105 LYS A CA 1
ATOM 831 C C . LYS A 1 105 ? -10.837 18.542 -0.882 1.00 95.38 105 LYS A C 1
ATOM 833 O O . LYS A 1 105 ? -10.026 19.038 -0.111 1.00 95.38 105 LYS A O 1
ATOM 838 N N . ASN A 1 106 ? -11.732 17.624 -0.506 1.00 97.00 106 ASN A N 1
ATOM 839 C CA . ASN A 1 106 ? -11.861 17.164 0.878 1.00 97.00 106 ASN A CA 1
ATOM 840 C C . ASN A 1 106 ? -10.872 16.048 1.244 1.00 97.00 106 ASN A C 1
ATOM 842 O O . ASN A 1 106 ? -10.809 15.680 2.414 1.00 97.00 106 ASN A O 1
ATOM 846 N N . LEU A 1 107 ? -10.082 15.521 0.297 1.00 98.00 107 LEU A N 1
ATOM 847 C CA . LEU A 1 107 ? -9.102 14.481 0.616 1.00 98.00 107 LEU A CA 1
ATOM 848 C C . LEU A 1 107 ? -8.111 14.973 1.679 1.00 98.00 107 LEU A C 1
ATOM 850 O O . LEU A 1 107 ? -7.839 14.270 2.643 1.00 98.00 107 LEU A O 1
ATOM 854 N N . THR A 1 108 ? -7.620 16.208 1.567 1.00 97.31 108 THR A N 1
ATOM 855 C CA . THR A 1 108 ? -6.682 16.778 2.549 1.00 97.31 108 THR A CA 1
ATOM 856 C C . THR A 1 108 ? -7.307 16.964 3.932 1.00 97.31 108 THR A C 1
ATOM 858 O O . THR A 1 108 ? -6.627 16.760 4.938 1.00 97.31 108 THR A O 1
ATOM 861 N N . VAL A 1 109 ? -8.602 17.289 3.993 1.00 98.00 109 VAL A N 1
ATOM 862 C CA . VAL A 1 109 ? -9.371 17.384 5.245 1.00 98.00 109 VAL A CA 1
ATOM 863 C C . VAL A 1 109 ? -9.445 16.015 5.916 1.00 98.00 109 VAL A C 1
ATOM 865 O O . VAL A 1 109 ? -9.133 15.888 7.101 1.00 98.00 109 VAL A O 1
ATOM 868 N N . TRP A 1 110 ? -9.774 14.981 5.142 1.00 98.56 110 TRP A N 1
ATOM 869 C CA . TRP A 1 110 ? -9.818 13.610 5.632 1.00 98.56 110 TRP A CA 1
ATOM 870 C C . TRP A 1 110 ? -8.443 13.126 6.117 1.00 98.56 110 TRP A C 1
ATOM 872 O O . TRP A 1 110 ? -8.321 12.647 7.241 1.00 98.56 110 TRP A O 1
ATOM 882 N N . LEU A 1 111 ? -7.376 13.344 5.339 1.00 98.06 111 LEU A N 1
ATOM 883 C CA . LEU A 1 111 ? -6.007 12.978 5.730 1.00 98.06 111 LEU A CA 1
ATOM 884 C C . LEU A 1 111 ? -5.601 13.621 7.070 1.00 98.06 111 LEU A C 1
ATOM 886 O O . LEU A 1 111 ? -4.988 12.965 7.913 1.00 98.06 111 LEU A O 1
ATOM 890 N N . ALA A 1 112 ? -5.955 14.892 7.288 1.00 97.38 112 ALA A N 1
ATOM 891 C CA . ALA A 1 112 ? -5.693 15.588 8.547 1.00 97.38 112 ALA A CA 1
ATOM 892 C C . ALA A 1 112 ? -6.495 14.994 9.717 1.00 97.38 112 ALA A C 1
ATOM 894 O O . ALA A 1 112 ? -5.954 14.833 10.814 1.00 97.38 112 ALA A O 1
ATOM 895 N N . LYS A 1 113 ? -7.760 14.620 9.486 1.00 98.00 113 LYS A N 1
ATOM 896 C CA . LYS A 1 113 ? -8.586 13.924 10.481 1.00 98.00 113 LYS A CA 1
ATOM 897 C C . LYS A 1 113 ? -7.965 12.586 10.877 1.00 98.00 113 LYS A C 1
ATOM 899 O O . LYS A 1 113 ? -7.839 12.333 12.071 1.00 98.00 113 LYS A O 1
ATOM 904 N N . VAL A 1 114 ? -7.537 11.771 9.913 1.00 97.50 114 VAL A N 1
ATOM 905 C CA . VAL A 1 114 ? -6.912 10.464 10.180 1.00 97.50 114 VAL A CA 1
ATOM 906 C C . VAL A 1 114 ? -5.643 10.621 11.018 1.00 97.50 114 VAL A C 1
ATOM 908 O O . VAL A 1 114 ? -5.499 9.951 12.039 1.00 97.50 114 VAL A O 1
ATOM 911 N N . LYS A 1 115 ? -4.776 11.586 10.671 1.00 95.56 115 LYS A N 1
ATOM 912 C CA . LYS A 1 115 ? -3.591 11.914 11.484 1.00 95.56 115 LYS A CA 1
ATOM 913 C C . LYS A 1 115 ? -3.979 12.318 12.915 1.00 95.56 115 LYS A C 1
ATOM 915 O O . LYS A 1 115 ? -3.344 11.872 13.866 1.00 95.56 115 LYS A O 1
ATOM 920 N N . LYS A 1 116 ? -5.037 13.123 13.092 1.00 95.88 116 LYS A N 1
ATOM 921 C CA . LYS A 1 116 ? -5.544 13.528 14.420 1.00 95.88 116 LYS A CA 1
ATOM 922 C C . LYS A 1 116 ? -6.093 12.350 15.233 1.00 95.88 116 LYS A C 1
ATOM 924 O O . LYS A 1 116 ? -6.000 12.375 16.454 1.00 95.88 116 LYS A O 1
ATOM 929 N N . LEU A 1 117 ? -6.640 11.334 14.569 1.00 94.44 117 LEU A N 1
ATOM 930 C CA . LEU A 1 117 ? -7.082 10.081 15.190 1.00 94.44 117 LEU A CA 1
ATOM 931 C C . LEU A 1 117 ? -5.911 9.138 15.532 1.00 94.44 117 LEU A C 1
ATOM 933 O O . LEU A 1 117 ? -6.150 8.054 16.050 1.00 94.44 117 LEU A O 1
ATOM 937 N N . GLY A 1 118 ? -4.661 9.534 15.260 1.00 91.12 118 GLY A N 1
ATOM 938 C CA . GLY A 1 118 ? -3.464 8.741 15.555 1.00 91.12 118 GLY A CA 1
ATOM 939 C C . GLY A 1 118 ? -3.139 7.671 14.511 1.00 91.12 118 GLY A C 1
ATOM 940 O O . GLY A 1 118 ? -2.212 6.893 14.712 1.00 91.12 118 GLY A O 1
ATOM 941 N N . TRP A 1 119 ? -3.864 7.650 13.392 1.00 93.06 119 TRP A N 1
ATOM 942 C CA . TRP A 1 119 ? -3.754 6.627 12.359 1.00 93.06 119 TRP A CA 1
ATOM 943 C C . TRP A 1 119 ? -2.865 7.059 11.190 1.00 93.06 119 TRP A C 1
ATOM 945 O O . TRP A 1 119 ? -2.762 8.243 10.855 1.00 93.06 119 TRP A O 1
ATOM 955 N N . ASN A 1 120 ? -2.242 6.080 10.524 1.00 92.12 120 ASN A N 1
ATOM 956 C CA . ASN A 1 120 ? -1.540 6.306 9.263 1.00 92.12 120 ASN A CA 1
ATOM 957 C C . ASN A 1 120 ? -2.561 6.487 8.121 1.00 92.12 120 ASN A C 1
ATOM 959 O O . ASN A 1 120 ? -3.252 5.525 7.775 1.00 92.12 120 ASN A O 1
ATOM 963 N N . PRO A 1 121 ? -2.619 7.664 7.467 1.00 95.94 121 PRO A N 1
ATOM 964 C CA . PRO A 1 121 ? -3.589 7.901 6.404 1.00 95.94 121 PRO A CA 1
ATOM 965 C C . PRO A 1 121 ? -3.452 6.963 5.209 1.00 95.94 121 PRO A C 1
ATOM 967 O O . PRO A 1 121 ? -4.459 6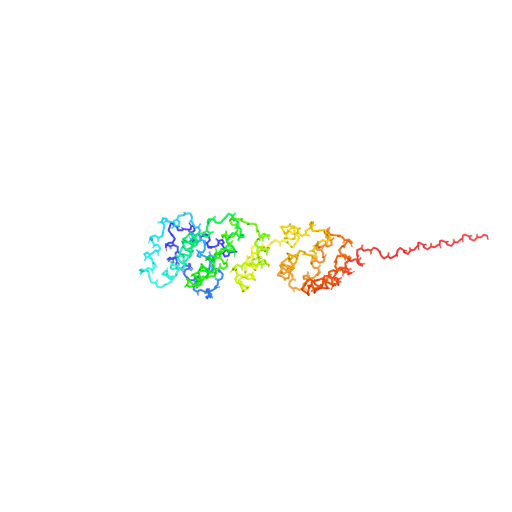.613 4.609 1.00 95.94 121 PRO A O 1
ATOM 970 N N . VAL A 1 122 ? -2.237 6.519 4.876 1.00 95.75 122 VAL A N 1
ATOM 971 C CA . VAL A 1 122 ? -2.016 5.601 3.749 1.00 95.75 122 VAL A CA 1
ATOM 972 C C . VAL A 1 122 ? -2.644 4.236 4.017 1.00 95.75 122 VAL A C 1
ATOM 974 O O . VAL A 1 122 ? -3.275 3.685 3.118 1.00 95.75 122 VAL A O 1
ATOM 977 N N . LYS A 1 123 ? -2.540 3.721 5.250 1.00 92.94 123 LYS A N 1
ATOM 978 C CA . LYS A 1 123 ? -3.128 2.423 5.618 1.00 92.94 123 LYS A CA 1
ATOM 979 C C . LYS A 1 123 ? -4.648 2.420 5.482 1.00 92.94 123 LYS A C 1
ATOM 981 O O . LYS A 1 123 ? -5.202 1.429 5.026 1.00 92.94 123 LYS A O 1
ATOM 986 N N . LEU A 1 124 ? -5.306 3.530 5.828 1.00 96.25 124 LEU A N 1
ATOM 987 C CA . LEU A 1 124 ? -6.761 3.652 5.694 1.00 96.25 124 LEU A CA 1
ATOM 988 C C . LEU A 1 124 ? -7.198 4.035 4.274 1.00 96.25 124 LEU A C 1
ATOM 990 O O . LEU A 1 124 ? -8.309 3.717 3.861 1.00 96.25 124 LEU A O 1
ATOM 994 N N . LEU A 1 125 ? -6.342 4.724 3.513 1.00 97.38 125 LEU A N 1
ATOM 995 C CA . LEU A 1 125 ? -6.662 5.159 2.155 1.00 97.38 125 LEU A CA 1
ATOM 996 C C . LEU A 1 125 ? -6.521 4.022 1.144 1.00 97.38 125 LEU A C 1
ATOM 998 O O . LEU A 1 125 ? -7.373 3.886 0.273 1.00 97.38 125 LEU A O 1
ATOM 1002 N N . LEU A 1 126 ? -5.464 3.210 1.241 1.00 96.81 126 LEU A N 1
ATOM 1003 C CA . LEU A 1 126 ? -5.147 2.191 0.239 1.00 96.81 126 LEU A CA 1
ATOM 1004 C C . LEU A 1 126 ? -6.313 1.216 -0.029 1.00 96.81 126 LEU A C 1
ATOM 1006 O O . LEU A 1 126 ? -6.643 1.042 -1.203 1.00 96.81 126 LEU A O 1
ATOM 1010 N N . PRO A 1 127 ? -6.999 0.639 0.982 1.00 95.19 127 PRO A N 1
ATOM 1011 C CA . PRO A 1 127 ? -8.164 -0.218 0.741 1.00 95.19 127 PRO A CA 1
ATOM 1012 C C . PRO A 1 127 ? -9.285 0.497 -0.024 1.00 95.19 127 PRO A C 1
ATOM 1014 O O . PRO A 1 127 ? -9.881 -0.080 -0.931 1.00 95.19 127 PRO A O 1
ATOM 1017 N N . LYS A 1 128 ? -9.520 1.783 0.272 1.00 96.38 128 LYS A N 1
ATOM 1018 C CA . LYS A 1 128 ? -10.540 2.606 -0.401 1.00 96.38 128 LYS A CA 1
ATOM 1019 C C . LYS A 1 128 ? -10.196 2.852 -1.869 1.00 96.38 128 LYS A C 1
ATOM 1021 O O . LYS A 1 128 ? -11.077 2.821 -2.719 1.00 96.38 128 LYS A O 1
ATOM 1026 N N . LEU A 1 129 ? -8.917 3.058 -2.187 1.00 97.62 129 LEU A N 1
ATOM 1027 C CA . LEU A 1 129 ? -8.466 3.200 -3.576 1.00 97.62 129 LEU A CA 1
ATOM 1028 C C . LEU A 1 129 ? -8.582 1.874 -4.339 1.00 97.62 129 LEU A C 1
ATOM 1030 O O . LEU A 1 129 ? -9.018 1.867 -5.489 1.00 97.62 129 LEU A O 1
ATOM 1034 N N . LYS A 1 130 ? -8.238 0.755 -3.692 1.00 96.06 130 LYS A N 1
ATOM 1035 C CA . LYS A 1 130 ? -8.329 -0.591 -4.277 1.00 96.06 130 LYS A CA 1
ATOM 1036 C C . LYS A 1 130 ? -9.755 -1.037 -4.570 1.00 96.06 130 LYS A C 1
ATOM 1038 O O . LYS A 1 130 ? -9.966 -1.813 -5.495 1.00 96.06 130 LYS A O 1
ATOM 1043 N N . ALA A 1 131 ? -10.734 -0.521 -3.831 1.00 95.62 131 ALA A N 1
ATOM 1044 C CA . ALA A 1 131 ? -12.143 -0.789 -4.099 1.00 95.62 131 ALA A CA 1
ATOM 1045 C C . ALA A 1 131 ? -12.604 -0.274 -5.478 1.00 95.62 131 ALA A C 1
ATOM 1047 O O . ALA A 1 131 ? -13.587 -0.775 -6.016 1.00 95.62 131 ALA A O 1
ATOM 1048 N N . VAL A 1 132 ? -11.902 0.708 -6.058 1.00 96.00 132 VAL A N 1
ATOM 1049 C CA . VAL A 1 132 ? -12.293 1.364 -7.319 1.00 96.00 132 VAL A CA 1
ATOM 1050 C C . VAL A 1 132 ? -11.190 1.364 -8.384 1.00 96.00 132 VAL A C 1
ATOM 1052 O O . VAL A 1 132 ? -11.350 2.008 -9.421 1.00 96.00 132 VAL A O 1
ATOM 1055 N N . SER A 1 133 ? -10.056 0.698 -8.131 1.00 96.31 133 SER A N 1
ATOM 1056 C CA . SER A 1 133 ? -8.873 0.762 -9.007 1.00 96.31 133 SER A CA 1
ATOM 1057 C C . SER A 1 133 ? -7.897 -0.391 -8.781 1.00 96.31 133 SER A C 1
ATOM 1059 O O . SER A 1 133 ? -7.795 -0.951 -7.692 1.00 96.31 133 SER A O 1
ATOM 1061 N N . SER A 1 134 ? -7.111 -0.688 -9.809 1.00 96.06 134 SER A N 1
ATOM 1062 C CA . SER A 1 134 ? -5.962 -1.592 -9.764 1.00 96.06 134 SER A CA 1
ATOM 1063 C C . SER A 1 134 ? -4.717 -0.946 -9.141 1.00 96.06 134 SER A C 1
ATOM 1065 O O . SER A 1 134 ? -4.570 0.278 -9.122 1.00 96.06 134 SER A O 1
ATOM 1067 N N . ASP A 1 135 ? -3.758 -1.773 -8.712 1.00 96.25 135 ASP A N 1
ATOM 1068 C CA . ASP A 1 135 ? -2.460 -1.300 -8.203 1.00 96.25 135 ASP A CA 1
ATOM 1069 C C . ASP A 1 135 ? -1.716 -0.438 -9.227 1.00 96.25 135 ASP A C 1
ATOM 1071 O O . ASP A 1 135 ? -1.121 0.579 -8.876 1.00 96.25 135 ASP A O 1
ATOM 1075 N N . LYS A 1 136 ? -1.807 -0.804 -10.511 1.00 96.12 136 LYS A N 1
ATOM 1076 C CA . LYS A 1 136 ? -1.248 -0.022 -11.614 1.00 96.12 136 LYS A CA 1
ATOM 1077 C C . LYS A 1 136 ? -1.809 1.401 -11.633 1.00 96.12 136 LYS A C 1
ATOM 1079 O O . LYS A 1 136 ? -1.044 2.357 -11.717 1.00 96.12 136 LYS A O 1
ATOM 1084 N N . GLU A 1 137 ? -3.129 1.549 -11.559 1.00 96.19 137 GLU A N 1
ATOM 1085 C CA . GLU A 1 137 ? -3.786 2.863 -11.564 1.00 96.19 137 GLU A CA 1
ATOM 1086 C C . GLU A 1 137 ? -3.425 3.681 -10.323 1.00 96.19 137 GLU A C 1
ATOM 1088 O O . GLU A 1 137 ? -3.208 4.887 -10.431 1.00 96.19 137 GLU A O 1
ATOM 1093 N N . ILE A 1 138 ? -3.290 3.026 -9.164 1.00 97.19 138 ILE A N 1
ATOM 1094 C CA . ILE A 1 138 ? -2.825 3.663 -7.926 1.00 97.19 138 ILE A CA 1
ATOM 1095 C C . ILE A 1 138 ? -1.425 4.247 -8.101 1.00 97.19 138 ILE A C 1
ATOM 1097 O O . ILE A 1 138 ? -1.204 5.414 -7.776 1.00 97.19 138 ILE A O 1
ATOM 1101 N N . LEU A 1 139 ? -0.493 3.468 -8.650 1.00 96.75 139 LEU A N 1
ATOM 1102 C CA . LEU A 1 139 ? 0.880 3.916 -8.865 1.00 96.75 139 LEU A CA 1
ATOM 1103 C C . LEU A 1 139 ? 0.969 5.039 -9.904 1.00 96.75 139 LEU A C 1
ATOM 1105 O O . LEU A 1 139 ? 1.687 6.004 -9.670 1.00 96.75 139 LEU A O 1
ATOM 1109 N N . VAL A 1 140 ? 0.192 4.988 -10.991 1.00 95.25 140 VAL A N 1
ATOM 1110 C CA . VAL A 1 140 ? 0.118 6.095 -11.969 1.00 95.25 140 VAL A CA 1
ATOM 1111 C C . VAL A 1 140 ? -0.332 7.398 -11.301 1.00 95.25 140 VAL A C 1
ATOM 1113 O O . VAL A 1 140 ? 0.219 8.474 -11.551 1.00 95.25 140 VAL A O 1
ATOM 1116 N N . GLU A 1 141 ? -1.312 7.334 -10.402 1.00 94.62 141 GLU A N 1
ATOM 1117 C CA . GLU A 1 141 ? -1.751 8.534 -9.695 1.00 94.62 141 GLU A CA 1
ATOM 1118 C C . GLU A 1 141 ? -0.726 9.031 -8.663 1.00 94.62 141 GLU A C 1
ATOM 1120 O O . GLU A 1 141 ? -0.709 10.226 -8.360 1.00 94.62 141 GLU A O 1
ATOM 1125 N N . CYS A 1 142 ? 0.200 8.194 -8.182 1.00 94.69 142 CYS A N 1
ATOM 1126 C CA . CYS A 1 142 ? 1.320 8.662 -7.359 1.00 94.69 142 CYS A CA 1
ATOM 1127 C C . CYS A 1 142 ? 2.248 9.631 -8.109 1.00 94.69 142 CYS A C 1
ATOM 1129 O O . CYS A 1 142 ? 2.842 10.488 -7.455 1.00 94.69 142 CYS A O 1
ATOM 1131 N N . PHE A 1 143 ? 2.309 9.594 -9.440 1.00 90.25 143 PHE A N 1
ATOM 1132 C CA . PHE A 1 143 ? 3.092 10.536 -10.254 1.00 90.25 143 PHE A CA 1
ATOM 1133 C C . PHE A 1 143 ? 2.266 11.729 -10.770 1.00 90.25 143 PHE A C 1
ATOM 1135 O O . PHE A 1 143 ? 2.796 12.801 -11.054 1.00 90.25 143 PHE A O 1
ATOM 1142 N N . SER A 1 144 ? 0.938 11.600 -10.799 1.00 91.31 144 SER A N 1
ATOM 1143 C CA . SER A 1 144 ? 0.030 12.620 -11.340 1.00 91.31 144 SER A CA 1
ATOM 1144 C C . SER A 1 144 ? -0.193 13.818 -10.407 1.00 91.31 144 SER A C 1
ATOM 1146 O O . SER A 1 144 ? -0.299 13.678 -9.189 1.00 91.31 144 SER A O 1
ATOM 1148 N N . ALA A 1 145 ? -0.400 15.020 -10.951 1.00 90.38 145 ALA A N 1
ATOM 1149 C CA . ALA A 1 145 ? -0.789 16.181 -10.144 1.00 90.38 145 ALA A CA 1
ATOM 1150 C C . ALA A 1 145 ? -2.165 15.969 -9.464 1.00 90.38 145 ALA A C 1
ATOM 1152 O O . ALA A 1 145 ? -3.206 15.896 -10.126 1.00 90.38 145 ALA A O 1
ATOM 1153 N N . ASN A 1 146 ? -2.178 15.871 -8.128 1.00 94.12 146 ASN A N 1
ATOM 1154 C CA . ASN A 1 146 ? -3.377 15.614 -7.320 1.00 94.12 146 ASN A CA 1
ATOM 1155 C C . ASN A 1 146 ? -3.211 16.114 -5.866 1.00 94.12 146 ASN A C 1
ATOM 1157 O O . ASN A 1 146 ? -2.202 16.735 -5.530 1.00 94.12 146 ASN A O 1
ATOM 1161 N N . ARG A 1 147 ? -4.219 15.894 -5.008 1.00 95.06 147 ARG A N 1
ATOM 1162 C CA . ARG A 1 147 ? -4.284 16.420 -3.631 1.00 95.06 147 ARG A CA 1
ATOM 1163 C C . ARG A 1 147 ? -3.523 15.583 -2.600 1.00 95.06 147 ARG A C 1
ATOM 1165 O O . ARG A 1 147 ? -3.454 16.008 -1.448 1.00 95.06 147 ARG A O 1
ATOM 1172 N N . LEU A 1 148 ? -2.966 14.430 -2.970 1.00 95.12 148 LEU A N 1
ATOM 1173 C CA . LEU A 1 148 ? -2.139 13.627 -2.075 1.00 95.12 148 LEU A CA 1
ATOM 1174 C C . LEU A 1 148 ? -0.768 14.312 -1.892 1.00 95.12 148 LEU A C 1
ATOM 1176 O O . LEU A 1 148 ? -0.069 14.547 -2.884 1.00 95.12 148 LEU A O 1
ATOM 1180 N N . PRO A 1 149 ? -0.361 14.644 -0.652 1.00 94.00 149 PRO A N 1
ATOM 1181 C CA . PRO A 1 149 ? 0.952 15.226 -0.382 1.00 94.00 149 PRO A CA 1
ATOM 1182 C C . PRO A 1 149 ? 2.095 14.317 -0.844 1.00 94.00 149 PRO A C 1
ATOM 1184 O O . PRO A 1 149 ? 1.999 13.097 -0.714 1.00 94.00 149 PRO A O 1
ATOM 1187 N N . ASN A 1 150 ? 3.205 14.904 -1.302 1.00 90.25 150 ASN A N 1
ATOM 1188 C CA . ASN A 1 150 ? 4.354 14.145 -1.815 1.00 90.25 150 ASN A CA 1
ATOM 1189 C C . ASN A 1 150 ? 4.909 13.130 -0.808 1.00 90.25 150 ASN A C 1
ATOM 1191 O O . ASN A 1 150 ? 5.186 11.991 -1.172 1.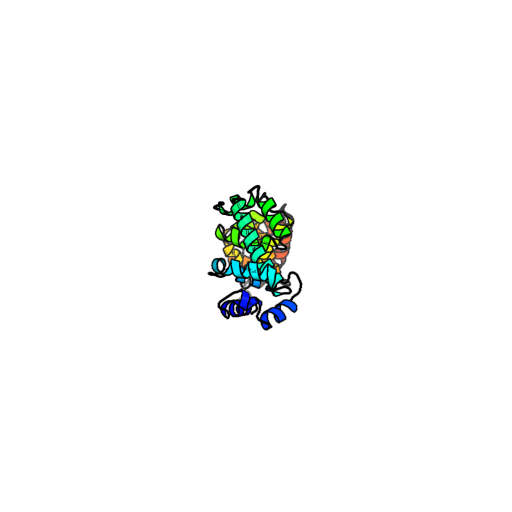00 90.25 150 ASN A O 1
ATOM 1195 N N . GLU A 1 151 ? 4.953 13.500 0.475 1.00 91.00 151 GLU A N 1
ATOM 1196 C CA . GLU A 1 151 ? 5.343 12.605 1.575 1.00 91.00 151 GLU A CA 1
ATOM 1197 C C . GLU A 1 151 ? 4.479 11.332 1.679 1.00 91.00 151 GLU A C 1
ATOM 1199 O O . GLU A 1 151 ? 4.954 10.296 2.140 1.00 91.00 151 GLU A O 1
ATOM 1204 N N . LEU A 1 152 ? 3.205 11.396 1.272 1.00 95.19 152 LEU A N 1
ATOM 1205 C CA . LEU A 1 152 ? 2.281 10.264 1.322 1.00 95.19 152 LEU A CA 1
ATOM 1206 C C . LEU A 1 152 ? 2.273 9.466 0.020 1.00 95.19 152 LEU A C 1
ATOM 1208 O O . LEU A 1 152 ? 1.901 8.300 0.057 1.00 95.19 152 LEU A O 1
ATOM 1212 N N . ARG A 1 153 ? 2.707 10.047 -1.105 1.00 93.94 153 ARG A N 1
ATOM 1213 C CA . ARG A 1 153 ? 2.821 9.336 -2.389 1.00 93.94 153 ARG A CA 1
ATOM 1214 C C . ARG A 1 153 ? 3.852 8.219 -2.309 1.00 93.94 153 ARG A C 1
ATOM 1216 O O . ARG A 1 153 ? 3.527 7.091 -2.649 1.00 93.94 153 ARG A O 1
ATOM 1223 N N . GLY A 1 154 ? 5.051 8.506 -1.794 1.00 92.81 154 GLY A N 1
ATOM 1224 C CA . GLY A 1 154 ? 6.079 7.479 -1.572 1.00 92.81 154 GLY A CA 1
ATOM 1225 C C . GLY A 1 154 ? 5.578 6.366 -0.650 1.00 92.81 154 GLY A C 1
ATOM 1226 O O . GLY A 1 154 ? 5.593 5.200 -1.017 1.00 92.81 154 GLY A O 1
ATOM 1227 N N . LYS A 1 155 ? 4.979 6.736 0.488 1.00 94.75 155 LYS A N 1
ATOM 1228 C CA . LYS A 1 155 ? 4.393 5.767 1.430 1.00 94.75 155 LYS A CA 1
ATOM 1229 C C . LYS A 1 155 ? 3.257 4.938 0.826 1.00 94.75 155 LYS A C 1
ATOM 1231 O O . LYS A 1 155 ? 3.083 3.787 1.208 1.00 94.75 155 LYS A O 1
ATOM 1236 N N . LEU A 1 156 ? 2.460 5.516 -0.073 1.00 96.75 156 LEU A N 1
ATOM 1237 C CA . LEU A 1 156 ? 1.401 4.797 -0.777 1.00 96.75 156 LEU A CA 1
ATOM 1238 C C . LEU A 1 156 ? 1.979 3.786 -1.770 1.00 96.75 156 LEU A C 1
ATOM 1240 O O . LEU A 1 156 ? 1.477 2.668 -1.823 1.00 96.75 156 LEU A O 1
ATOM 1244 N N . GLN A 1 157 ? 3.043 4.145 -2.498 1.00 95.25 157 GLN A N 1
ATOM 1245 C CA . GLN A 1 157 ? 3.778 3.192 -3.338 1.00 95.25 157 GLN A CA 1
ATOM 1246 C C . GLN A 1 157 ? 4.338 2.044 -2.493 1.00 95.25 157 GLN A C 1
ATOM 1248 O O . GLN A 1 157 ? 4.079 0.884 -2.796 1.00 95.25 157 GLN A O 1
ATOM 1253 N N . ASP A 1 158 ? 4.995 2.364 -1.377 1.00 93.62 158 ASP A N 1
ATOM 1254 C CA . ASP A 1 158 ? 5.535 1.367 -0.450 1.00 93.62 158 ASP A CA 1
ATOM 1255 C C . ASP A 1 158 ? 4.452 0.401 0.045 1.00 93.62 158 ASP A C 1
ATOM 1257 O O . ASP A 1 158 ? 4.640 -0.810 0.010 1.00 93.62 158 ASP A O 1
ATOM 1261 N N . ALA A 1 159 ? 3.283 0.923 0.428 1.00 93.81 159 ALA A N 1
ATOM 1262 C CA . ALA A 1 159 ? 2.168 0.103 0.888 1.00 93.81 159 ALA A CA 1
ATOM 1263 C C . ALA A 1 159 ? 1.586 -0.802 -0.216 1.00 93.81 159 ALA A C 1
ATOM 1265 O O . ALA A 1 159 ? 1.112 -1.899 0.080 1.00 93.81 159 ALA A O 1
ATOM 1266 N N . VAL A 1 160 ? 1.623 -0.376 -1.485 1.00 96.06 160 VAL A N 1
ATOM 1267 C CA . VAL A 1 160 ? 1.290 -1.246 -2.627 1.00 96.06 160 VAL A CA 1
ATOM 1268 C C . VAL A 1 160 ? 2.342 -2.351 -2.769 1.00 96.06 160 VAL A C 1
ATOM 1270 O O . VAL A 1 160 ? 1.981 -3.518 -2.917 1.00 96.06 160 VAL A O 1
ATOM 1273 N N . PHE A 1 161 ? 3.629 -2.015 -2.660 1.00 94.62 161 PHE A N 1
ATOM 1274 C CA . PHE A 1 161 ? 4.731 -2.976 -2.773 1.00 94.62 161 PHE A CA 1
ATOM 1275 C C . PHE A 1 161 ? 4.709 -4.032 -1.668 1.00 94.62 161 PHE A C 1
ATOM 1277 O O . PHE A 1 161 ? 4.942 -5.210 -1.942 1.00 94.62 161 PHE A O 1
ATOM 1284 N N . ASP A 1 162 ? 4.373 -3.642 -0.439 1.00 90.25 162 ASP A N 1
ATOM 1285 C CA . ASP A 1 162 ? 4.258 -4.559 0.697 1.00 90.25 162 ASP A CA 1
ATOM 1286 C C . ASP A 1 162 ? 3.181 -5.633 0.450 1.00 90.25 162 ASP A C 1
ATOM 1288 O O . ASP A 1 162 ? 3.331 -6.783 0.862 1.00 90.25 162 ASP A O 1
ATOM 1292 N N . GLN A 1 163 ? 2.122 -5.305 -0.299 1.00 89.44 163 GLN A N 1
ATOM 1293 C CA . GLN A 1 163 ? 1.079 -6.263 -0.685 1.00 89.44 163 GLN A CA 1
ATOM 1294 C C . GLN A 1 163 ? 1.486 -7.179 -1.847 1.00 89.44 163 GLN A C 1
ATOM 1296 O O . GLN A 1 163 ? 0.812 -8.171 -2.123 1.00 89.44 163 GLN A O 1
ATOM 1301 N N . TRP A 1 164 ? 2.600 -6.888 -2.517 1.00 92.12 164 TRP A N 1
ATOM 1302 C CA . TRP A 1 164 ? 3.2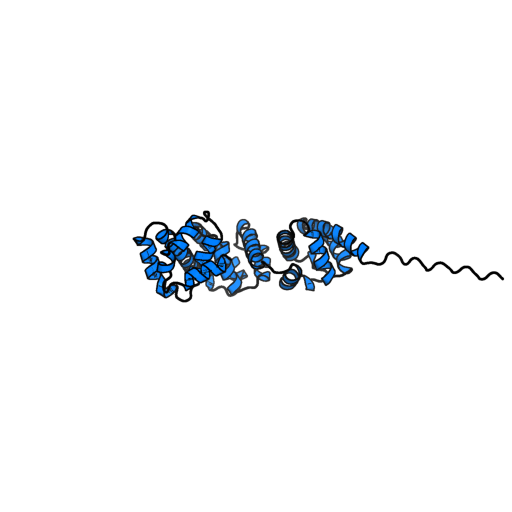24 -7.779 -3.494 1.00 92.12 164 TRP A CA 1
ATOM 1303 C C . TRP A 1 164 ? 4.257 -8.713 -2.862 1.00 92.12 164 TRP A C 1
ATOM 1305 O O . TRP A 1 164 ? 5.027 -9.351 -3.586 1.00 92.12 164 TRP A O 1
ATOM 1315 N N . ALA A 1 165 ? 4.295 -8.818 -1.532 1.00 81.38 165 ALA A N 1
ATOM 1316 C CA . ALA A 1 165 ? 5.139 -9.783 -0.844 1.00 81.38 165 ALA A CA 1
ATOM 1317 C C . ALA A 1 165 ? 4.947 -11.194 -1.431 1.00 81.38 165 ALA A C 1
ATOM 1319 O O . ALA A 1 165 ? 3.833 -11.701 -1.553 1.00 81.38 165 ALA A O 1
ATOM 1320 N N . GLY A 1 166 ? 6.054 -11.821 -1.833 1.00 83.62 166 GLY A N 1
ATOM 1321 C CA . GLY A 1 166 ? 6.053 -13.150 -2.450 1.00 83.62 166 GLY A CA 1
ATOM 1322 C C . GLY A 1 166 ? 5.756 -13.185 -3.955 1.00 83.62 166 GLY A C 1
ATOM 1323 O O . GLY A 1 166 ? 5.933 -14.239 -4.566 1.00 83.62 166 GLY A O 1
ATOM 1324 N N . LYS A 1 167 ? 5.367 -12.070 -4.593 1.00 92.75 167 LYS A N 1
ATOM 1325 C CA . LYS A 1 167 ? 5.339 -11.994 -6.062 1.00 92.75 167 LYS A CA 1
ATOM 1326 C C . LYS A 1 167 ? 6.767 -11.941 -6.614 1.00 92.75 167 LYS A C 1
ATOM 1328 O O . LYS A 1 167 ? 7.684 -11.428 -5.982 1.00 92.75 167 LYS A O 1
ATOM 1333 N N . SER A 1 168 ? 6.966 -12.485 -7.814 1.00 94.12 168 SER A N 1
ATOM 1334 C CA . SER A 1 168 ? 8.243 -12.328 -8.520 1.00 94.12 168 SER A CA 1
ATOM 1335 C C . SER A 1 168 ? 8.268 -11.020 -9.307 1.00 94.12 168 SER A C 1
ATOM 1337 O O . SER A 1 168 ? 7.232 -10.565 -9.799 1.00 94.12 168 SER A O 1
ATOM 1339 N N . GLY A 1 169 ? 9.466 -10.477 -9.533 1.00 93.56 169 GLY A N 1
ATOM 1340 C CA . GLY A 1 169 ? 9.664 -9.305 -10.388 1.00 93.56 169 GLY A CA 1
ATOM 1341 C C . GLY A 1 169 ? 9.037 -9.434 -11.778 1.00 93.56 169 GLY A C 1
ATOM 1342 O O . GLY A 1 169 ? 8.481 -8.472 -12.296 1.00 93.56 169 GLY A O 1
ATOM 1343 N N . SER A 1 170 ? 9.059 -10.637 -12.363 1.00 95.50 170 SER A N 1
ATOM 1344 C CA . SER A 1 170 ? 8.458 -10.904 -13.678 1.00 95.50 170 SER A CA 1
ATOM 1345 C C . SER A 1 170 ? 6.928 -10.844 -13.682 1.00 95.50 170 SER A C 1
ATOM 1347 O O . SER A 1 170 ? 6.337 -10.441 -14.680 1.00 95.50 170 SER A O 1
ATOM 1349 N N . VAL A 1 171 ? 6.285 -11.231 -12.574 1.00 96.38 171 VAL A N 1
ATOM 1350 C CA . VAL A 1 171 ? 4.828 -11.134 -12.413 1.00 96.38 171 VAL A CA 1
ATOM 1351 C C . VAL A 1 171 ? 4.440 -9.671 -12.254 1.00 96.38 171 VAL A C 1
ATOM 1353 O O . VAL A 1 171 ? 3.578 -9.196 -12.983 1.00 96.38 171 VAL A O 1
ATOM 1356 N N . VAL A 1 172 ? 5.139 -8.930 -11.390 1.00 97.19 172 VAL A N 1
ATOM 1357 C CA . VAL A 1 172 ? 4.860 -7.501 -11.182 1.00 97.19 172 VAL A CA 1
ATOM 1358 C C . VAL A 1 172 ? 5.106 -6.682 -12.454 1.00 97.19 172 VAL A C 1
ATOM 1360 O O . VAL A 1 172 ? 4.298 -5.817 -12.776 1.00 97.19 172 VAL A O 1
ATOM 1363 N N . LEU A 1 173 ? 6.146 -6.994 -13.239 1.00 97.19 173 LEU A N 1
ATOM 1364 C CA . LEU A 1 173 ? 6.379 -6.358 -14.544 1.00 97.19 173 LEU A CA 1
ATOM 1365 C C . LEU A 1 173 ? 5.135 -6.462 -15.452 1.00 97.19 173 LEU A C 1
ATOM 1367 O O . LEU A 1 173 ? 4.732 -5.480 -16.076 1.00 97.19 173 LEU A O 1
ATOM 1371 N N . LYS A 1 174 ? 4.512 -7.647 -15.500 1.00 96.94 174 LYS A N 1
ATOM 1372 C CA . LYS A 1 174 ? 3.304 -7.915 -16.295 1.00 96.94 174 LYS A CA 1
ATOM 1373 C C . LYS A 1 174 ? 2.055 -7.266 -15.708 1.00 96.94 174 LYS A C 1
ATOM 1375 O O . LYS A 1 174 ? 1.269 -6.703 -16.463 1.00 96.94 174 LYS A O 1
ATOM 1380 N N . ASP A 1 175 ? 1.888 -7.297 -14.385 1.00 95.88 175 ASP A N 1
ATOM 1381 C CA . ASP A 1 175 ? 0.769 -6.637 -13.692 1.00 95.88 175 ASP A CA 1
ATOM 1382 C C . ASP A 1 175 ? 0.762 -5.120 -13.980 1.00 95.88 175 ASP A C 1
ATOM 1384 O O . ASP A 1 175 ? -0.293 -4.508 -14.152 1.00 95.88 175 ASP A O 1
ATOM 1388 N N . LEU A 1 176 ? 1.946 -4.514 -14.120 1.00 96.88 176 LEU A N 1
ATOM 1389 C CA . LEU A 1 176 ? 2.110 -3.113 -14.521 1.00 96.88 176 LEU A CA 1
ATOM 1390 C C . LEU A 1 176 ? 1.972 -2.891 -16.039 1.00 96.88 176 LEU A C 1
ATOM 1392 O O . LEU A 1 176 ? 1.845 -1.754 -16.502 1.00 96.88 176 LEU A O 1
ATOM 1396 N N . GLY A 1 177 ? 1.924 -3.960 -16.835 1.00 96.38 177 GLY A N 1
ATOM 1397 C CA . GLY A 1 177 ? 1.879 -3.926 -18.298 1.00 96.38 177 GLY A CA 1
ATOM 1398 C C . GLY A 1 177 ? 3.185 -3.456 -18.941 1.00 96.38 177 GLY A C 1
ATOM 1399 O O . GLY A 1 177 ? 3.176 -3.027 -20.094 1.00 96.38 177 GLY A O 1
ATOM 1400 N N . LEU A 1 178 ? 4.293 -3.509 -18.199 1.00 97.50 178 LEU A N 1
ATOM 1401 C CA . LEU A 1 178 ? 5.622 -3.123 -18.670 1.00 97.50 178 LEU A CA 1
ATOM 1402 C C . LEU A 1 178 ? 6.244 -4.186 -19.578 1.00 97.50 178 LEU A C 1
ATOM 1404 O O . LEU A 1 178 ? 7.228 -3.901 -20.237 1.00 97.50 178 LEU A O 1
ATOM 1408 N N . ASP A 1 179 ? 5.694 -5.396 -19.658 1.00 95.62 179 ASP A N 1
ATOM 1409 C CA . ASP A 1 179 ? 6.102 -6.439 -20.611 1.00 95.62 179 ASP A CA 1
ATOM 1410 C C . ASP A 1 179 ? 5.652 -6.140 -22.052 1.00 95.62 179 ASP A C 1
ATOM 1412 O O . ASP A 1 179 ? 6.225 -6.659 -23.008 1.00 95.62 179 ASP A O 1
ATOM 1416 N N . LYS A 1 180 ? 4.631 -5.290 -22.207 1.00 94.44 180 LYS A N 1
ATOM 1417 C CA . LYS A 1 180 ? 4.018 -4.925 -23.495 1.00 94.44 180 LYS A CA 1
ATOM 1418 C C . LYS A 1 180 ? 4.297 -3.483 -23.908 1.00 94.44 180 LYS A C 1
ATOM 1420 O O . LYS A 1 180 ? 3.748 -3.030 -24.908 1.00 94.44 180 LYS A O 1
ATOM 1425 N N . ALA A 1 181 ? 5.132 -2.767 -23.158 1.00 94.94 181 ALA A N 1
ATOM 1426 C CA . ALA A 1 181 ? 5.455 -1.369 -23.429 1.00 94.94 181 ALA A CA 1
ATOM 1427 C C . ALA A 1 181 ? 6.266 -1.184 -24.725 1.00 94.94 181 ALA A C 1
ATOM 1429 O O . ALA A 1 181 ? 6.278 -0.093 -25.292 1.00 94.94 181 ALA A O 1
ATOM 1430 N N . GLY A 1 182 ? 6.904 -2.248 -25.226 1.00 93.88 182 GLY A N 1
ATOM 1431 C CA . GLY A 1 182 ? 7.660 -2.192 -26.474 1.00 93.88 182 GLY A CA 1
ATOM 1432 C C . GLY A 1 182 ? 8.812 -1.199 -26.359 1.00 93.88 182 GLY A C 1
ATOM 1433 O O . GLY A 1 182 ? 9.579 -1.245 -25.398 1.00 93.88 182 GLY A O 1
ATOM 1434 N N . ASP A 1 183 ? 8.903 -0.286 -27.323 1.00 94.69 183 ASP A N 1
ATOM 1435 C CA . ASP A 1 183 ? 9.970 0.715 -27.362 1.00 94.69 183 ASP A CA 1
ATOM 1436 C C . ASP A 1 183 ? 9.785 1.840 -26.329 1.00 94.69 183 ASP A C 1
ATOM 1438 O O . ASP A 1 183 ? 10.725 2.581 -26.051 1.00 94.69 183 ASP A O 1
ATOM 1442 N N . GLU A 1 184 ? 8.603 1.925 -25.712 1.00 94.88 184 GLU A N 1
ATOM 1443 C CA . GLU A 1 184 ? 8.252 2.934 -24.709 1.00 94.88 184 GLU A CA 1
ATOM 1444 C C . GLU A 1 184 ? 8.515 2.471 -23.271 1.00 94.88 184 GLU A C 1
ATOM 1446 O O . GLU A 1 184 ? 8.089 3.137 -22.332 1.00 94.88 184 GLU A O 1
ATOM 1451 N N . LEU A 1 185 ? 9.195 1.334 -23.068 1.00 96.50 185 LEU A N 1
ATOM 1452 C CA . LEU A 1 185 ? 9.457 0.754 -21.743 1.00 96.50 185 LEU A CA 1
ATOM 1453 C C . LEU A 1 185 ? 9.993 1.780 -20.736 1.00 96.50 185 LEU A C 1
ATOM 1455 O O . LEU A 1 185 ? 9.439 1.914 -19.648 1.00 96.50 185 LEU A O 1
ATOM 1459 N N . PHE A 1 186 ? 11.053 2.501 -21.105 1.00 95.81 186 PHE A N 1
ATOM 1460 C CA . PHE A 1 186 ? 11.700 3.486 -20.234 1.00 95.81 186 PHE A CA 1
ATOM 1461 C C . PHE A 1 186 ? 10.992 4.851 -20.227 1.00 95.81 186 PHE A C 1
ATOM 1463 O O . PHE A 1 186 ? 11.279 5.677 -19.366 1.00 95.81 186 PHE A O 1
ATOM 1470 N N . SER A 1 187 ? 10.029 5.064 -21.130 1.00 92.69 187 SER A N 1
ATOM 1471 C CA . SER A 1 187 ? 9.126 6.222 -21.117 1.00 92.69 187 SER A CA 1
ATOM 1472 C C . SER A 1 187 ? 7.977 6.053 -20.111 1.00 92.69 187 SER A C 1
ATOM 1474 O O . SER A 1 187 ? 7.316 7.028 -19.759 1.00 92.69 187 SER A O 1
ATOM 1476 N N . GLN A 1 188 ? 7.696 4.826 -19.650 1.00 93.25 188 GLN A N 1
ATOM 1477 C CA . GLN A 1 188 ? 6.655 4.564 -18.653 1.00 93.25 188 GLN A CA 1
ATOM 1478 C C . GLN A 1 188 ? 7.156 4.921 -17.250 1.00 93.25 188 GLN A C 1
ATOM 1480 O O . GLN A 1 188 ? 8.062 4.268 -16.747 1.00 93.25 188 GLN A O 1
ATOM 1485 N N . GLU A 1 189 ? 6.500 5.852 -16.552 1.00 89.69 189 GLU A N 1
ATOM 1486 C CA . GLU A 1 189 ? 6.840 6.214 -15.158 1.00 89.69 189 GLU A CA 1
ATOM 1487 C C . GLU A 1 189 ? 6.873 4.995 -14.214 1.00 89.69 189 GLU A C 1
ATOM 1489 O O . GLU A 1 189 ? 7.692 4.913 -13.300 1.00 89.69 189 GLU A O 1
ATOM 1494 N N . LEU A 1 190 ? 6.028 3.994 -14.492 1.00 96.19 190 LEU A N 1
ATOM 1495 C CA . LEU A 1 190 ? 5.942 2.745 -13.734 1.00 96.19 190 LEU A CA 1
ATOM 1496 C C . LEU A 1 190 ? 7.225 1.900 -13.770 1.00 96.19 190 LEU A C 1
ATOM 1498 O O . LEU A 1 190 ? 7.365 1.014 -12.926 1.00 96.19 190 LEU A O 1
ATOM 1502 N N . ILE A 1 191 ? 8.159 2.149 -14.699 1.00 97.00 191 ILE A N 1
ATOM 1503 C CA . ILE A 1 191 ? 9.451 1.450 -14.718 1.00 97.00 191 ILE A CA 1
ATOM 1504 C C . ILE A 1 191 ? 10.255 1.734 -13.447 1.00 97.00 191 ILE A C 1
ATOM 1506 O O . ILE A 1 191 ? 10.899 0.828 -12.924 1.00 97.00 191 ILE A O 1
ATOM 1510 N N . LEU A 1 192 ? 10.146 2.954 -12.905 1.00 95.75 192 LEU A N 1
ATOM 1511 C CA . LEU A 1 192 ? 10.800 3.347 -11.659 1.00 95.75 192 LEU A CA 1
ATOM 1512 C C . LEU A 1 192 ? 10.156 2.634 -10.465 1.00 95.75 192 LEU A C 1
ATOM 1514 O O . LEU A 1 192 ? 10.866 2.050 -9.656 1.00 95.75 192 LEU A O 1
ATOM 1518 N N . SER A 1 193 ? 8.820 2.569 -10.402 1.00 96.12 193 SER A N 1
ATOM 1519 C CA . SER A 1 193 ? 8.122 1.809 -9.352 1.00 96.12 193 SER A CA 1
ATOM 1520 C C . SER A 1 193 ? 8.449 0.311 -9.396 1.00 96.12 193 SER A C 1
ATOM 1522 O O . SER A 1 193 ? 8.610 -0.326 -8.356 1.00 96.12 193 SER A O 1
ATOM 1524 N N . TRP A 1 194 ? 8.554 -0.274 -10.593 1.00 97.88 194 TRP A N 1
ATOM 1525 C CA . TRP A 1 194 ? 8.971 -1.668 -10.744 1.00 97.88 194 TRP A CA 1
ATOM 1526 C C . TRP A 1 194 ? 10.418 -1.878 -10.291 1.00 97.88 194 TRP A C 1
ATOM 1528 O O . TRP A 1 194 ? 10.701 -2.856 -9.600 1.00 97.88 194 TRP A O 1
ATOM 1538 N N . ALA A 1 195 ? 11.319 -0.959 -10.637 1.00 97.06 195 ALA A N 1
ATOM 1539 C CA . ALA A 1 195 ? 12.709 -1.019 -10.214 1.00 97.06 195 ALA A CA 1
ATOM 1540 C C . ALA A 1 195 ? 12.843 -0.893 -8.686 1.00 97.06 195 ALA A C 1
ATOM 1542 O O . ALA A 1 195 ? 13.499 -1.730 -8.066 1.00 97.06 195 ALA A O 1
ATOM 1543 N N . ASP A 1 196 ? 12.138 0.051 -8.055 1.00 95.69 196 ASP A N 1
ATOM 1544 C CA . ASP A 1 196 ? 12.060 0.198 -6.591 1.00 95.69 196 ASP A CA 1
ATOM 1545 C C . ASP A 1 196 ? 11.611 -1.096 -5.911 1.00 95.69 196 ASP A C 1
ATOM 1547 O O . ASP A 1 196 ? 12.207 -1.548 -4.926 1.00 95.69 196 ASP A O 1
ATOM 1551 N N . TYR A 1 197 ? 10.600 -1.757 -6.472 1.00 96.19 197 TYR A N 1
ATOM 1552 C CA . TYR A 1 197 ? 10.177 -3.071 -6.007 1.00 96.19 197 TYR A CA 1
ATOM 1553 C C . TYR A 1 197 ? 11.272 -4.141 -6.181 1.00 96.19 197 TYR A C 1
ATOM 1555 O O . TYR A 1 197 ? 11.501 -4.950 -5.279 1.00 96.19 197 TYR A O 1
ATOM 1563 N N . MET A 1 198 ? 12.003 -4.133 -7.297 1.00 96.44 198 MET A N 1
ATOM 1564 C CA . MET A 1 198 ? 13.122 -5.052 -7.533 1.00 96.44 198 MET A CA 1
ATOM 1565 C C . MET A 1 198 ? 14.281 -4.831 -6.556 1.00 96.44 198 MET A C 1
ATOM 1567 O O . MET A 1 198 ? 14.863 -5.811 -6.091 1.00 96.44 198 MET A O 1
ATOM 1571 N N . TRP A 1 199 ? 14.581 -3.587 -6.174 1.00 95.69 199 TRP A N 1
ATOM 1572 C CA . TRP A 1 199 ? 15.551 -3.289 -5.115 1.00 95.69 199 TRP A CA 1
ATOM 1573 C C . TRP A 1 199 ? 15.102 -3.798 -3.747 1.00 95.69 199 TRP A C 1
ATOM 1575 O O . TRP A 1 199 ? 15.934 -4.273 -2.976 1.00 95.69 199 TRP A O 1
ATOM 1585 N N . ARG A 1 200 ? 13.799 -3.788 -3.451 1.00 93.56 200 ARG A N 1
ATOM 1586 C CA . ARG A 1 200 ? 13.261 -4.402 -2.225 1.00 93.56 200 ARG A CA 1
ATOM 1587 C C . ARG A 1 200 ? 13.393 -5.924 -2.237 1.00 93.56 200 ARG A C 1
ATOM 1589 O O . ARG A 1 200 ? 13.760 -6.508 -1.220 1.00 93.56 200 ARG A O 1
ATOM 1596 N N . LEU A 1 201 ? 13.117 -6.566 -3.373 1.00 92.06 201 LEU A N 1
ATOM 1597 C CA . LEU A 1 201 ? 13.232 -8.020 -3.519 1.00 92.06 201 LEU A CA 1
ATOM 1598 C C . LEU A 1 201 ? 14.685 -8.508 -3.513 1.00 92.06 201 LEU A C 1
ATOM 1600 O O . LEU A 1 201 ? 14.987 -9.550 -2.930 1.00 92.06 201 LEU A O 1
ATOM 1604 N N . TYR A 1 202 ? 15.582 -7.762 -4.157 1.00 93.50 202 TYR A N 1
ATOM 1605 C CA . TYR A 1 202 ? 16.967 -8.163 -4.394 1.00 93.50 202 TYR A CA 1
ATOM 1606 C C . TYR A 1 202 ? 17.959 -7.059 -3.997 1.00 93.50 202 TYR A C 1
ATOM 1608 O O . TYR A 1 202 ? 18.703 -6.575 -4.851 1.00 93.50 202 TYR A O 1
ATOM 1616 N N . PRO A 1 203 ? 18.070 -6.682 -2.707 1.00 93.75 203 PRO A N 1
ATOM 1617 C CA . PRO A 1 203 ? 18.819 -5.487 -2.291 1.00 93.75 203 PRO A CA 1
ATOM 1618 C C . PRO A 1 203 ? 20.288 -5.434 -2.728 1.00 93.75 203 PRO A C 1
ATOM 1620 O O . PRO A 1 203 ? 20.879 -4.362 -2.782 1.00 93.75 203 PRO A O 1
ATOM 1623 N N . LYS A 1 204 ? 20.895 -6.590 -3.020 1.00 92.50 204 LYS A N 1
ATOM 1624 C CA . LYS A 1 204 ? 22.304 -6.713 -3.425 1.00 92.50 204 LYS A CA 1
ATOM 1625 C C . LYS A 1 204 ? 22.507 -6.962 -4.919 1.00 92.50 204 LYS A C 1
ATOM 1627 O O . LYS A 1 204 ? 23.617 -6.787 -5.406 1.00 92.50 204 LYS A O 1
ATOM 1632 N N . THR A 1 205 ? 21.479 -7.429 -5.623 1.00 92.44 205 THR A N 1
ATOM 1633 C CA . THR A 1 205 ? 21.594 -7.952 -6.996 1.00 92.44 205 THR A CA 1
ATOM 1634 C C . THR A 1 205 ? 20.507 -7.421 -7.928 1.00 92.44 205 THR A C 1
ATOM 1636 O O . THR A 1 205 ? 20.355 -7.930 -9.036 1.00 92.44 205 THR A O 1
ATOM 1639 N N . ALA A 1 206 ? 19.758 -6.394 -7.511 1.00 94.44 206 ALA A N 1
ATOM 1640 C CA . ALA A 1 206 ? 18.618 -5.877 -8.261 1.00 94.44 206 ALA A CA 1
ATOM 1641 C C . ALA A 1 206 ? 18.940 -5.533 -9.722 1.00 94.44 206 ALA A C 1
ATOM 1643 O O . ALA A 1 206 ? 18.174 -5.987 -10.567 1.00 94.44 206 ALA A O 1
ATOM 1644 N N . PRO A 1 207 ? 20.050 -4.850 -10.077 1.00 94.56 207 PRO A N 1
ATOM 1645 C CA . PRO A 1 207 ? 20.351 -4.572 -11.484 1.00 94.56 207 PRO A CA 1
ATOM 1646 C C . PRO A 1 207 ? 20.479 -5.841 -12.336 1.00 94.56 207 PRO A C 1
ATOM 1648 O O . PRO A 1 207 ? 19.892 -5.933 -13.415 1.00 94.56 207 PRO A O 1
ATOM 1651 N N . THR A 1 208 ? 21.154 -6.869 -11.815 1.00 92.81 208 THR A N 1
ATOM 1652 C CA . THR A 1 208 ? 21.2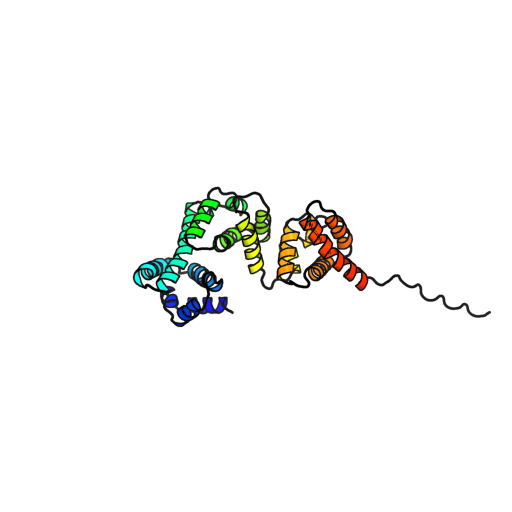98 -8.176 -12.472 1.00 92.81 208 THR A CA 1
ATOM 1653 C C . THR A 1 208 ? 19.958 -8.891 -12.629 1.00 92.81 208 THR A C 1
ATOM 1655 O O . THR A 1 208 ? 19.666 -9.448 -13.687 1.00 92.81 208 THR A O 1
ATOM 1658 N N . GLU A 1 209 ? 19.117 -8.864 -11.596 1.00 94.31 209 GLU A N 1
ATOM 1659 C CA . GLU A 1 209 ? 17.791 -9.486 -11.627 1.00 94.31 209 GLU A CA 1
ATOM 1660 C C . GLU A 1 209 ? 16.823 -8.740 -12.553 1.00 94.31 209 GLU A C 1
ATOM 1662 O O . GLU A 1 209 ? 16.057 -9.369 -13.285 1.00 94.31 209 GLU A O 1
ATOM 1667 N N . MET A 1 210 ? 16.895 -7.407 -12.586 1.00 96.31 210 MET A N 1
ATOM 1668 C CA . MET A 1 210 ? 16.152 -6.574 -13.527 1.00 96.31 210 MET A CA 1
ATOM 1669 C C . MET A 1 210 ? 16.557 -6.883 -14.965 1.00 96.31 210 MET A C 1
ATOM 1671 O O . MET A 1 210 ? 15.687 -7.174 -15.787 1.00 96.31 210 MET A O 1
ATOM 1675 N N . ALA A 1 211 ? 17.862 -6.912 -15.255 1.00 95.31 211 ALA A N 1
ATOM 1676 C CA . ALA A 1 211 ? 18.386 -7.279 -16.566 1.00 95.31 211 ALA A CA 1
ATOM 1677 C C . ALA A 1 211 ? 17.898 -8.668 -17.000 1.00 95.31 211 ALA A C 1
ATOM 1679 O O . ALA A 1 211 ? 17.397 -8.817 -18.111 1.00 95.31 211 ALA A O 1
ATOM 1680 N N . ARG A 1 212 ? 17.949 -9.668 -16.110 1.00 93.50 212 ARG A N 1
ATOM 1681 C CA . ARG A 1 212 ? 17.460 -11.030 -16.378 1.00 93.50 212 ARG A CA 1
ATOM 1682 C C . ARG A 1 212 ? 15.970 -11.058 -16.724 1.00 93.50 212 ARG A C 1
ATOM 1684 O O . ARG A 1 212 ? 15.574 -11.683 -17.709 1.00 93.50 212 ARG A O 1
ATOM 1691 N N . VAL A 1 213 ? 15.137 -10.387 -15.926 1.00 95.50 213 VAL A N 1
ATOM 1692 C CA . VAL A 1 213 ? 13.682 -10.335 -16.142 1.00 95.50 213 VAL A CA 1
ATOM 1693 C C . VAL A 1 213 ? 13.348 -9.617 -17.452 1.00 95.50 213 VAL A C 1
ATOM 1695 O O . VAL A 1 213 ? 12.560 -10.139 -18.245 1.00 95.50 213 VAL A O 1
ATOM 1698 N N . LEU A 1 214 ? 13.965 -8.460 -17.705 1.00 96.25 214 LEU A N 1
ATOM 1699 C CA . LEU A 1 214 ? 13.751 -7.679 -18.924 1.00 96.25 214 LEU A CA 1
ATOM 1700 C C . LEU A 1 214 ? 14.268 -8.409 -20.163 1.00 96.25 214 LEU A C 1
ATOM 1702 O O . LEU A 1 214 ? 13.582 -8.420 -21.181 1.00 96.25 214 LEU A O 1
ATOM 1706 N N . TRP A 1 215 ? 15.420 -9.080 -20.084 1.00 93.56 215 TRP A N 1
ATOM 1707 C CA . TRP A 1 215 ? 15.969 -9.868 -21.190 1.00 93.56 215 TRP A CA 1
ATOM 1708 C C . TRP A 1 215 ? 15.024 -11.001 -21.590 1.00 93.56 215 TRP A C 1
ATOM 1710 O O . TRP A 1 215 ? 14.810 -11.246 -22.777 1.00 93.56 215 TRP A O 1
ATOM 1720 N N . GLY A 1 216 ? 14.383 -11.647 -20.612 1.00 91.31 216 GLY A N 1
ATOM 1721 C CA . GLY A 1 216 ? 13.364 -12.663 -20.866 1.00 91.31 216 GLY A CA 1
ATOM 1722 C C . GLY A 1 216 ? 12.162 -12.152 -21.674 1.00 91.31 216 GLY A C 1
ATOM 1723 O O . GLY A 1 216 ? 11.577 -12.930 -22.427 1.00 91.31 216 GLY A O 1
ATOM 1724 N N . GLN A 1 217 ? 11.805 -10.867 -21.553 1.00 93.50 217 GLN A N 1
ATOM 1725 C CA . GLN A 1 217 ? 10.685 -10.263 -22.292 1.00 93.50 217 GLN A CA 1
ATOM 1726 C C . GLN A 1 217 ? 11.122 -9.619 -23.615 1.00 93.50 217 GLN A C 1
ATOM 1728 O O . GLN A 1 217 ? 10.526 -9.866 -24.661 1.00 93.50 217 GLN A O 1
ATOM 1733 N N . TYR A 1 218 ? 12.182 -8.814 -23.579 1.00 94.19 218 TYR A N 1
ATOM 1734 C CA . TYR A 1 218 ? 12.598 -7.939 -24.676 1.00 94.19 218 TYR A CA 1
ATOM 1735 C C . TYR A 1 218 ? 13.737 -8.514 -25.527 1.00 94.19 218 TYR A C 1
ATOM 1737 O O . TYR A 1 218 ? 13.957 -8.060 -26.652 1.00 94.19 218 TYR A O 1
ATOM 1745 N N . LYS A 1 219 ? 14.434 -9.550 -25.040 1.00 90.88 219 LYS A N 1
ATOM 1746 C CA . LYS A 1 219 ? 15.579 -10.189 -25.711 1.00 90.88 219 LYS A CA 1
ATOM 1747 C C . LYS A 1 219 ? 16.623 -9.141 -26.137 1.00 90.88 219 LYS A C 1
ATOM 1749 O O . LYS A 1 219 ? 16.819 -8.144 -25.450 1.00 90.88 219 LYS A O 1
ATOM 1754 N N . HIS A 1 220 ? 17.257 -9.332 -27.295 1.00 90.00 220 HIS A N 1
ATOM 1755 C CA . HIS A 1 220 ? 18.281 -8.436 -27.843 1.00 90.00 220 HIS A CA 1
ATOM 1756 C C . HIS A 1 220 ? 17.815 -6.982 -28.031 1.00 90.00 220 HIS A C 1
ATOM 1758 O O . HIS A 1 220 ? 18.653 -6.083 -28.026 1.00 90.00 220 HIS A O 1
ATOM 1764 N N . LYS A 1 221 ? 16.502 -6.719 -28.158 1.00 92.81 221 LYS A N 1
ATOM 1765 C CA . LYS A 1 221 ? 15.996 -5.339 -28.243 1.00 92.81 221 LYS A CA 1
ATOM 1766 C C . LYS A 1 221 ? 16.314 -4.537 -26.983 1.00 92.81 221 LYS A C 1
ATOM 1768 O O . LYS A 1 221 ? 16.489 -3.327 -27.080 1.00 92.81 221 LYS A O 1
ATOM 1773 N N . LEU A 1 222 ? 16.444 -5.200 -25.830 1.00 94.81 222 LEU A N 1
ATOM 1774 C CA . LEU A 1 222 ? 16.760 -4.548 -24.562 1.00 94.81 222 LEU A CA 1
ATOM 1775 C C . LEU A 1 222 ? 18.046 -3.716 -24.632 1.00 94.81 222 LEU A C 1
ATOM 1777 O O . LEU A 1 222 ? 18.086 -2.647 -24.038 1.00 94.81 222 LEU A O 1
ATOM 1781 N N . ILE A 1 223 ? 19.056 -4.161 -25.387 1.00 93.19 223 ILE A N 1
ATOM 1782 C CA . ILE A 1 223 ? 20.338 -3.450 -25.530 1.00 93.19 223 ILE A CA 1
ATOM 1783 C C . ILE A 1 223 ? 20.102 -2.032 -26.067 1.00 93.19 223 ILE A C 1
ATOM 1785 O O . ILE A 1 223 ? 20.571 -1.057 -25.488 1.00 93.19 223 ILE A O 1
ATOM 1789 N N . ALA A 1 224 ? 19.318 -1.913 -27.141 1.00 94.69 224 ALA A N 1
ATOM 1790 C CA . ALA A 1 224 ? 19.000 -0.623 -27.745 1.00 94.69 224 ALA A CA 1
ATOM 1791 C C . ALA A 1 224 ? 18.078 0.232 -26.859 1.00 94.69 224 ALA A C 1
ATOM 1793 O O . ALA A 1 224 ? 18.227 1.452 -26.826 1.00 94.69 224 ALA A O 1
ATOM 1794 N N . LEU A 1 225 ? 17.136 -0.393 -26.140 1.00 96.31 225 LEU A N 1
ATOM 1795 C CA . LEU A 1 225 ? 16.238 0.317 -25.221 1.00 96.31 225 LEU A CA 1
ATOM 1796 C C . LEU A 1 225 ? 17.003 0.940 -24.054 1.00 96.31 225 LEU A C 1
ATOM 1798 O O . LEU A 1 225 ? 16.772 2.100 -23.729 1.00 96.31 225 LEU A O 1
ATOM 1802 N N . VAL A 1 226 ? 17.923 0.181 -23.457 1.00 96.31 226 VAL A N 1
ATOM 1803 C CA . VAL A 1 226 ? 18.760 0.653 -22.353 1.00 96.31 226 VAL A CA 1
ATOM 1804 C C . VAL A 1 226 ? 19.692 1.763 -22.830 1.00 96.31 226 VAL A C 1
ATOM 1806 O O . VAL A 1 226 ? 19.688 2.823 -22.221 1.00 96.31 226 VAL A O 1
ATOM 1809 N N . ALA A 1 227 ? 20.398 1.578 -23.951 1.00 94.81 227 ALA A N 1
ATOM 1810 C CA . ALA A 1 227 ? 21.298 2.601 -24.493 1.00 94.81 227 ALA A CA 1
ATOM 1811 C C . ALA A 1 227 ? 20.580 3.938 -24.749 1.00 94.81 227 ALA A C 1
ATOM 1813 O O . ALA A 1 227 ? 21.076 4.993 -24.374 1.00 94.81 227 ALA A O 1
ATOM 1814 N N . ARG A 1 228 ? 19.364 3.900 -25.316 1.00 95.69 228 ARG A N 1
ATOM 1815 C CA . ARG A 1 228 ? 18.539 5.107 -25.483 1.00 95.69 228 ARG A CA 1
ATOM 1816 C C . ARG A 1 228 ? 18.160 5.732 -24.138 1.00 95.69 228 ARG A C 1
ATOM 1818 O O . ARG A 1 228 ? 18.149 6.949 -24.008 1.00 95.69 228 ARG A O 1
ATOM 1825 N N . ALA A 1 229 ? 17.807 4.907 -23.156 1.00 96.12 229 ALA A N 1
ATOM 1826 C CA . ALA A 1 229 ? 17.376 5.377 -21.848 1.00 96.12 229 ALA A CA 1
ATOM 1827 C C . ALA A 1 229 ? 18.520 5.980 -21.016 1.00 96.12 229 ALA A C 1
ATOM 1829 O O . ALA A 1 229 ? 18.254 6.860 -20.205 1.00 96.12 229 ALA A O 1
ATOM 1830 N N . GLU A 1 230 ? 19.778 5.580 -21.227 1.00 95.00 230 GLU A N 1
ATOM 1831 C CA . GLU A 1 230 ? 20.943 6.200 -20.570 1.00 95.00 230 GLU A CA 1
ATOM 1832 C C . GLU A 1 230 ? 21.092 7.691 -20.907 1.00 95.00 230 GLU A C 1
ATOM 1834 O O . GLU A 1 230 ? 21.559 8.462 -20.064 1.00 95.00 230 GLU A O 1
ATOM 1839 N N . GLU A 1 231 ? 20.658 8.084 -22.107 1.00 93.88 231 GLU A N 1
ATOM 1840 C CA . GLU A 1 231 ? 20.656 9.459 -22.624 1.00 93.88 231 GLU A CA 1
ATOM 1841 C C . GLU A 1 231 ? 19.371 10.234 -22.274 1.00 93.88 231 GLU A C 1
ATOM 1843 O O . GLU A 1 231 ? 19.164 11.348 -22.747 1.00 93.88 231 GLU A O 1
ATOM 1848 N N . SER A 1 232 ? 18.483 9.657 -21.459 1.00 92.88 232 SER A N 1
ATOM 1849 C CA . SER A 1 232 ? 17.228 10.293 -21.051 1.00 92.88 232 SER A CA 1
ATOM 1850 C C . SER A 1 232 ? 17.461 11.582 -20.254 1.00 92.88 232 SER A C 1
ATOM 1852 O O . SER A 1 232 ? 18.204 11.584 -19.272 1.00 92.88 232 SER A O 1
ATOM 1854 N N . ASP A 1 233 ? 16.706 12.638 -20.582 1.00 92.62 233 ASP A N 1
ATOM 1855 C CA . ASP A 1 233 ? 16.647 13.884 -19.796 1.00 92.62 233 ASP A CA 1
ATOM 1856 C C . ASP A 1 233 ? 16.115 13.659 -18.365 1.00 92.62 233 ASP A C 1
ATOM 1858 O O . ASP A 1 233 ? 16.378 14.443 -17.452 1.00 92.62 233 ASP A O 1
ATOM 1862 N N . ASN A 1 234 ? 15.354 12.580 -18.143 1.00 93.12 234 ASN A N 1
ATOM 1863 C CA . ASN A 1 234 ? 14.975 12.143 -16.803 1.00 93.12 234 ASN A CA 1
ATOM 1864 C C . ASN A 1 234 ? 16.149 11.401 -16.150 1.00 93.12 234 ASN A C 1
ATOM 1866 O O . ASN A 1 234 ? 16.405 10.236 -16.465 1.00 93.12 234 ASN A O 1
ATOM 1870 N N . GLU A 1 235 ? 16.818 12.071 -15.209 1.00 94.00 235 GLU A N 1
ATOM 1871 C CA . GLU A 1 235 ? 18.010 11.574 -14.511 1.00 94.00 235 GLU A CA 1
ATOM 1872 C C . GLU A 1 235 ? 17.789 10.225 -13.811 1.00 94.00 235 GLU A C 1
ATOM 1874 O O . GLU A 1 235 ? 18.678 9.375 -13.843 1.00 94.00 235 GLU A O 1
ATOM 1879 N N . LEU A 1 236 ? 16.602 9.989 -13.234 1.00 93.25 236 LEU A N 1
ATOM 1880 C CA . LEU A 1 236 ? 16.282 8.726 -12.557 1.00 93.25 236 LEU A CA 1
ATOM 1881 C C . LEU A 1 236 ? 16.195 7.566 -13.551 1.00 93.25 236 LEU A C 1
ATOM 1883 O O . LEU A 1 236 ? 16.713 6.483 -13.288 1.00 93.25 236 LEU A O 1
ATOM 1887 N N . VAL A 1 237 ? 15.576 7.804 -14.710 1.00 95.88 237 VAL A N 1
ATOM 1888 C CA . VAL A 1 237 ? 15.503 6.814 -15.793 1.00 95.88 237 VAL A CA 1
ATOM 1889 C C . VAL A 1 237 ? 16.894 6.552 -16.365 1.00 95.88 237 VAL A C 1
ATOM 1891 O O . VAL A 1 237 ? 17.262 5.393 -16.541 1.00 95.88 237 VAL A O 1
ATOM 1894 N N . GLY A 1 238 ? 17.693 7.600 -16.581 1.00 96.06 238 GLY A N 1
ATOM 1895 C CA . GLY A 1 238 ? 19.072 7.460 -17.046 1.00 96.06 238 GLY A CA 1
ATOM 1896 C C . GLY A 1 238 ? 19.956 6.689 -16.064 1.00 96.06 238 GLY A C 1
ATOM 1897 O O . GLY A 1 238 ? 20.747 5.845 -16.479 1.00 96.06 238 GLY A O 1
ATOM 1898 N N . ALA A 1 239 ? 19.811 6.934 -14.759 1.00 95.19 239 ALA A N 1
ATOM 1899 C CA . ALA A 1 239 ? 20.534 6.201 -13.722 1.00 95.19 239 ALA A CA 1
ATOM 1900 C C . ALA A 1 239 ? 20.128 4.721 -13.689 1.00 95.19 239 ALA A C 1
ATOM 1902 O O . ALA A 1 239 ? 20.998 3.854 -13.749 1.00 95.19 239 ALA A O 1
ATOM 1903 N N . LEU A 1 240 ? 18.821 4.435 -13.701 1.00 95.81 240 LEU A N 1
ATOM 1904 C CA . LEU A 1 240 ? 18.300 3.070 -13.783 1.00 95.81 240 LEU A CA 1
ATOM 1905 C C . LEU A 1 240 ? 18.815 2.338 -15.032 1.00 95.81 240 LEU A C 1
ATOM 1907 O O . LEU A 1 240 ? 19.207 1.174 -14.954 1.00 95.81 240 LEU A O 1
ATOM 1911 N N . ALA A 1 241 ? 18.822 3.010 -16.184 1.00 96.50 241 ALA A N 1
ATOM 1912 C CA . ALA A 1 241 ? 19.313 2.441 -17.432 1.00 96.50 241 ALA A CA 1
ATOM 1913 C C . ALA A 1 241 ? 20.794 2.054 -17.327 1.00 96.50 241 ALA A C 1
ATOM 1915 O O . ALA A 1 241 ? 21.134 0.918 -17.653 1.00 96.50 241 ALA A O 1
ATOM 1916 N N . ARG A 1 242 ? 21.644 2.935 -16.784 1.00 94.88 242 ARG A N 1
ATOM 1917 C CA . ARG A 1 242 ? 23.076 2.657 -16.571 1.00 94.88 242 ARG A CA 1
ATOM 1918 C C . ARG A 1 242 ? 23.314 1.471 -15.639 1.00 94.88 242 ARG A C 1
ATOM 1920 O O . ARG A 1 242 ? 24.154 0.620 -15.933 1.00 94.88 242 ARG A O 1
ATOM 1927 N N . ASP A 1 243 ? 22.543 1.373 -14.556 1.00 93.44 243 ASP A N 1
ATOM 1928 C CA . ASP A 1 243 ? 22.623 0.238 -13.630 1.00 93.44 243 ASP A CA 1
ATOM 1929 C C . ASP A 1 243 ? 22.291 -1.087 -14.338 1.00 93.44 243 ASP A C 1
ATOM 1931 O O . ASP A 1 243 ? 22.978 -2.096 -14.155 1.00 93.44 243 ASP A O 1
ATOM 1935 N N . ILE A 1 244 ? 21.260 -1.094 -15.189 1.00 94.44 244 ILE A N 1
ATOM 1936 C CA . ILE A 1 244 ? 20.837 -2.279 -15.948 1.00 94.44 244 ILE A CA 1
ATOM 1937 C C . ILE A 1 244 ? 21.826 -2.607 -17.081 1.00 94.44 244 ILE A C 1
ATOM 1939 O O . ILE A 1 244 ? 22.088 -3.785 -17.335 1.00 94.44 244 ILE A O 1
ATOM 1943 N N . ALA A 1 245 ? 22.396 -1.604 -17.755 1.00 93.00 245 ALA A N 1
ATOM 1944 C CA . ALA A 1 245 ? 23.265 -1.772 -18.923 1.00 93.00 245 ALA A CA 1
ATOM 1945 C C . ALA A 1 245 ? 24.478 -2.657 -18.639 1.00 93.00 245 ALA A C 1
ATOM 1947 O O . ALA A 1 245 ? 24.782 -3.575 -19.408 1.00 93.00 245 ALA A O 1
ATOM 1948 N N . ALA A 1 246 ? 25.136 -2.426 -17.499 1.00 83.38 246 ALA A N 1
ATOM 1949 C CA . ALA A 1 246 ? 26.292 -3.206 -17.074 1.00 83.38 246 ALA A CA 1
ATOM 1950 C C . ALA A 1 246 ? 25.958 -4.705 -16.968 1.00 83.38 246 ALA A C 1
ATOM 1952 O O . ALA A 1 246 ? 26.721 -5.554 -17.434 1.00 83.38 246 ALA A O 1
ATOM 1953 N N . ALA A 1 247 ? 24.784 -5.034 -16.423 1.00 86.94 247 ALA A N 1
ATOM 1954 C CA . ALA A 1 247 ? 24.321 -6.411 -16.295 1.00 86.94 247 ALA A CA 1
ATOM 1955 C C . ALA A 1 247 ? 23.864 -7.015 -17.634 1.00 86.94 247 ALA A C 1
ATOM 1957 O O . ALA A 1 247 ? 24.125 -8.188 -17.900 1.00 86.94 247 ALA A O 1
ATOM 1958 N N . VAL A 1 248 ? 23.210 -6.234 -18.499 1.00 86.19 248 VAL A N 1
ATOM 1959 C CA . VAL A 1 248 ? 22.759 -6.698 -19.823 1.00 86.19 248 VAL A CA 1
ATOM 1960 C C . VAL A 1 248 ? 23.941 -7.087 -20.707 1.00 86.19 248 VAL A C 1
ATOM 1962 O O . VAL A 1 248 ? 23.893 -8.135 -21.347 1.00 86.19 248 VAL A O 1
ATOM 1965 N N . ASN A 1 249 ? 25.015 -6.295 -20.712 1.00 77.25 249 ASN A N 1
ATOM 1966 C CA . ASN A 1 249 ? 26.213 -6.595 -21.500 1.00 77.25 249 ASN A CA 1
ATOM 1967 C C . ASN A 1 249 ? 26.893 -7.893 -21.043 1.00 77.25 249 ASN A C 1
ATOM 1969 O O . ASN A 1 249 ? 27.308 -8.696 -21.879 1.00 77.25 249 ASN A O 1
ATOM 1973 N N . HIS A 1 250 ? 26.929 -8.142 -19.731 1.00 74.38 250 HIS A N 1
ATOM 1974 C CA . HIS A 1 250 ? 27.412 -9.404 -19.173 1.00 74.38 250 HIS A CA 1
ATOM 1975 C C . HIS A 1 250 ? 26.569 -10.595 -19.659 1.00 74.38 250 HIS A C 1
ATOM 1977 O O . HIS A 1 250 ? 27.107 -11.531 -20.249 1.00 74.38 250 HIS A O 1
ATOM 1983 N N . TYR A 1 251 ? 25.239 -10.531 -19.517 1.00 70.31 251 TYR A N 1
ATOM 1984 C CA . TYR A 1 251 ? 24.331 -11.588 -19.988 1.00 70.31 251 TYR A CA 1
ATOM 1985 C C . TYR A 1 251 ? 24.404 -11.822 -21.500 1.00 70.31 251 TYR A C 1
ATOM 1987 O O . TYR A 1 251 ? 24.375 -12.967 -21.950 1.00 70.31 251 TYR A O 1
ATOM 1995 N N . ALA A 1 252 ? 24.508 -10.754 -22.295 1.00 69.31 252 ALA A N 1
ATOM 1996 C CA . ALA A 1 252 ? 24.664 -10.864 -23.739 1.00 69.31 252 ALA A CA 1
ATOM 1997 C C . ALA A 1 252 ? 25.956 -11.616 -24.096 1.00 69.31 252 ALA A C 1
ATOM 1999 O O . ALA A 1 252 ? 25.932 -12.466 -24.979 1.00 69.31 252 ALA A O 1
ATOM 2000 N N . SER A 1 253 ? 27.054 -11.360 -23.378 1.00 67.56 253 SER A N 1
ATOM 2001 C CA . SER A 1 253 ? 28.342 -12.023 -23.617 1.00 67.56 253 SER A CA 1
ATOM 2002 C C . SER A 1 253 ? 28.395 -13.493 -23.180 1.00 67.56 253 SER A C 1
ATOM 2004 O O . SER A 1 253 ? 29.121 -14.270 -23.790 1.00 67.56 253 SER A O 1
ATOM 2006 N N . GLU A 1 254 ? 27.614 -13.894 -22.171 1.00 66.25 254 GLU A N 1
ATOM 2007 C CA . GLU A 1 254 ? 27.555 -15.288 -21.698 1.00 66.25 254 GLU A CA 1
ATOM 2008 C C . GLU A 1 254 ? 26.596 -16.173 -22.514 1.00 66.25 254 GLU A C 1
ATOM 2010 O O . GLU A 1 254 ? 26.771 -17.389 -22.567 1.00 66.25 254 GLU A O 1
ATOM 2015 N N . ILE A 1 255 ? 25.569 -15.583 -23.139 1.00 58.50 255 ILE A N 1
ATOM 2016 C CA . ILE A 1 255 ? 24.520 -16.314 -23.875 1.00 58.50 255 ILE A CA 1
ATOM 2017 C C . ILE A 1 255 ? 24.779 -16.334 -25.392 1.00 58.50 255 ILE A C 1
ATOM 2019 O O . ILE A 1 255 ? 24.317 -17.247 -26.081 1.00 58.50 255 ILE A O 1
ATOM 2023 N N . LEU A 1 256 ? 25.506 -15.355 -25.941 1.00 45.50 256 LEU A N 1
ATOM 2024 C CA . LEU A 1 256 ? 25.908 -15.368 -27.348 1.00 45.50 256 LEU A CA 1
ATOM 2025 C C . LEU A 1 256 ? 27.133 -16.284 -27.525 1.00 45.50 256 LEU A C 1
ATOM 2027 O O . LEU A 1 256 ? 28.120 -16.099 -26.813 1.00 45.50 256 LEU A O 1
ATOM 2031 N N . PRO A 1 257 ? 27.125 -17.250 -28.468 1.00 39.06 257 PRO A N 1
ATOM 2032 C CA . PRO A 1 257 ? 28.360 -17.928 -28.835 1.00 39.06 257 PRO A CA 1
ATOM 2033 C C . PRO A 1 257 ? 29.358 -16.863 -29.302 1.00 39.06 257 PRO A C 1
ATOM 2035 O O . PRO A 1 257 ? 28.992 -15.952 -30.051 1.00 39.06 257 PRO A O 1
ATOM 2038 N N . GLY A 1 258 ? 30.607 -16.956 -28.831 1.00 46.59 258 GLY A N 1
ATOM 2039 C CA . GLY A 1 258 ? 31.698 -16.124 -29.340 1.00 46.59 258 GLY A CA 1
ATOM 2040 C C . GLY A 1 258 ? 31.772 -16.195 -30.873 1.00 46.59 258 GLY A C 1
ATOM 2041 O O . GLY A 1 258 ? 31.183 -17.105 -31.462 1.00 46.59 258 GLY A O 1
ATOM 2042 N N . PRO A 1 259 ? 32.465 -15.250 -31.538 1.00 41.38 259 PRO A N 1
ATOM 2043 C CA . PRO A 1 259 ? 32.566 -15.255 -32.997 1.00 41.38 259 PRO A CA 1
ATOM 2044 C C . PRO A 1 259 ? 32.944 -16.659 -33.477 1.00 41.38 259 PRO A C 1
ATOM 2046 O O . PRO A 1 259 ? 33.920 -17.219 -32.974 1.00 41.38 259 PRO A O 1
ATOM 2049 N N . GLU A 1 260 ? 32.140 -17.239 -34.380 1.00 39.03 260 GLU A N 1
ATOM 2050 C CA . GLU A 1 260 ? 32.407 -18.553 -34.973 1.00 39.03 260 GLU A CA 1
ATOM 2051 C C . GLU A 1 260 ? 33.851 -18.559 -35.472 1.00 39.03 260 GLU A C 1
ATOM 2053 O O . GLU A 1 260 ? 34.193 -17.885 -36.445 1.00 39.03 260 GLU A O 1
ATOM 2058 N N . VAL A 1 261 ? 34.720 -19.288 -34.772 1.00 43.66 261 VAL A N 1
ATOM 2059 C CA . VAL A 1 261 ? 36.051 -19.583 -35.283 1.00 43.66 261 VAL A CA 1
ATOM 2060 C C . VAL A 1 261 ? 35.802 -20.498 -36.479 1.00 43.66 261 VAL A C 1
ATOM 2062 O O . VAL A 1 261 ? 35.258 -21.589 -36.275 1.00 43.66 261 VAL A O 1
ATOM 2065 N N . PRO A 1 262 ? 36.117 -20.078 -37.720 1.00 39.69 262 PRO A N 1
ATOM 2066 C CA . PRO A 1 262 ? 35.924 -20.948 -38.866 1.00 39.69 262 PRO A CA 1
ATOM 2067 C C . PRO A 1 262 ? 36.696 -22.250 -38.613 1.00 39.69 262 PRO A C 1
ATOM 2069 O O . PRO A 1 262 ? 37.804 -22.199 -38.062 1.00 39.69 262 PRO A O 1
ATOM 2072 N N . PRO A 1 263 ? 36.119 -23.415 -38.958 1.00 40.00 263 PRO A N 1
ATOM 2073 C CA . PRO A 1 263 ? 36.780 -24.689 -38.729 1.00 40.00 263 PRO A CA 1
ATOM 2074 C C . PRO A 1 263 ? 38.177 -24.649 -39.361 1.00 40.00 263 PRO A C 1
ATOM 2076 O O . PRO A 1 263 ? 38.331 -24.072 -40.445 1.00 40.00 263 PRO A O 1
ATOM 2079 N N . PRO A 1 264 ? 39.200 -25.218 -38.697 1.00 43.09 264 PRO A N 1
ATOM 2080 C CA . PRO A 1 264 ? 40.552 -25.223 -39.230 1.00 43.09 264 PRO A CA 1
ATOM 2081 C C . PRO A 1 264 ? 40.514 -25.804 -40.640 1.00 43.09 264 PRO A C 1
ATOM 2083 O O . PRO A 1 264 ? 40.003 -26.906 -40.851 1.00 43.09 264 PRO A O 1
ATOM 2086 N N . VAL A 1 265 ? 41.010 -25.026 -41.605 1.00 47.22 265 VAL A N 1
ATOM 2087 C CA . VAL A 1 265 ? 41.147 -25.461 -42.994 1.00 47.22 265 VAL A CA 1
ATOM 2088 C C . VAL A 1 265 ? 41.947 -26.758 -42.965 1.00 47.22 265 VAL A C 1
ATOM 2090 O O . VAL A 1 265 ? 43.093 -26.766 -42.514 1.00 47.22 265 VAL A O 1
ATOM 2093 N N . ALA A 1 266 ? 41.313 -27.862 -43.366 1.00 41.09 266 ALA A N 1
ATOM 2094 C CA . ALA A 1 266 ? 41.977 -29.153 -43.425 1.00 41.09 266 ALA A CA 1
ATOM 2095 C C . ALA A 1 266 ? 43.232 -29.018 -44.306 1.00 41.09 266 ALA A C 1
ATOM 2097 O O . ALA A 1 266 ? 43.146 -28.394 -45.370 1.00 41.09 266 ALA A O 1
ATOM 2098 N N . PRO A 1 267 ? 44.392 -29.554 -43.884 1.00 46.31 267 PRO A N 1
ATOM 2099 C CA . PRO A 1 267 ? 45.577 -29.529 -44.724 1.00 46.31 267 PRO A CA 1
ATOM 2100 C C . PRO A 1 267 ? 45.257 -30.228 -46.048 1.00 46.31 267 PRO A C 1
ATOM 2102 O O . PRO A 1 267 ? 44.648 -31.301 -46.066 1.00 46.31 267 PRO A O 1
ATOM 2105 N N . LEU A 1 268 ? 45.620 -29.569 -47.150 1.00 42.47 268 LEU A N 1
ATOM 2106 C CA . LEU A 1 268 ? 45.506 -30.133 -48.491 1.00 42.47 268 LEU A CA 1
ATOM 2107 C C . LEU A 1 268 ? 46.244 -31.481 -48.521 1.00 42.47 268 LEU A C 1
ATOM 2109 O O . LEU A 1 268 ? 47.340 -31.564 -47.967 1.00 42.47 268 LEU A O 1
ATOM 2113 N N . PRO A 1 269 ? 45.665 -32.529 -49.131 1.00 38.72 269 PRO A N 1
ATOM 2114 C CA . PRO A 1 269 ? 46.363 -33.795 -49.275 1.00 38.72 269 PRO A CA 1
ATOM 2115 C C . PRO A 1 269 ? 47.617 -33.582 -50.127 1.00 38.72 269 PRO A C 1
ATOM 2117 O O . PRO A 1 269 ? 47.535 -32.986 -51.204 1.00 38.72 269 PRO A O 1
ATOM 2120 N N . ASP A 1 270 ? 48.756 -34.053 -49.619 1.00 53.06 270 ASP A N 1
ATOM 2121 C CA . ASP A 1 270 ? 50.020 -34.060 -50.350 1.00 53.06 270 ASP A CA 1
ATOM 2122 C C . ASP A 1 270 ? 49.830 -34.800 -51.687 1.00 53.06 270 ASP A C 1
ATOM 2124 O O . ASP A 1 270 ? 49.310 -35.921 -51.719 1.00 53.06 270 ASP A O 1
ATOM 2128 N N . ILE A 1 271 ? 50.199 -34.125 -52.782 1.00 51.09 271 ILE A N 1
ATOM 2129 C CA . ILE A 1 271 ? 50.200 -34.645 -54.161 1.00 51.09 271 ILE A CA 1
ATOM 2130 C C . ILE A 1 271 ? 51.451 -35.493 -54.380 1.00 51.09 271 ILE A C 1
ATOM 2132 O O . ILE A 1 271 ? 52.548 -35.010 -54.017 1.00 51.09 271 ILE A O 1
#

pLDDT: mean 89.97, std 13.07, range [38.72, 98.56]

Sequence (271 aa):
MEAALIDWWLSKFGKLVDALMDPVLQKWYTTLQKGDYAKDDLFLRAYARENFEEEEADLIAASETAGGLVSEMAMSILGIRRADEEFEKLGLDKATNIKAIMKHKNLTVWLAKVKKLGWNPVKLLLPKLKAVSSDKEILVECFSANRLPNELRGKLQDAVFDQWAGKSGSVVLKDLGLDKAGDELFSQELILSWADYMWRLYPKTAPTEMARVLWGQYKHKLIALVARAEESDNELVGALARDIAAAVNHYASEILPGPEVPPPVAPLPDI

Foldseek 3Di:
DLLVVLVCLCVVDPAVLVSQVDPVVVVVVVVADVVGPSLVSSLVVCLVDPCNVVRLVVLVCQLVPVDDRSVVSSLLSVLLVVLVVLCVVLVLLVDLADQSNFARPCNVVSCVSSVVSVHHSLVSVLVSRVVRDDLLRLLVVLPDDGNDDVVVSVVNLVVSLVVCVPPDLLVVCVSNPLLVCQLCNLVDPCNLSSLVSLCVVCVPCSLLSVLVSNCVRCPPVLQVSLVVQLPDPPVSSVVSSVSNNVNNVVVCVVPDDDDPPDPPDPPDPDD

Secondary structure (DSSP, 8-state):
-HHHHHHHHHHHSSSHHHHHH-HHHHHHHHHSPTT-HHHHHHHHHHHT-TTHHHHHHHHHHHHHHS-HHHHHHHHHHHHHHHHHHHHHHTT-TT-SSHHHHHH-TTHHHHHHHHHHTT--HHHHHHHHHHTSS-HHHHHHHHHSSSSS-HHHHHHHHHHHHHTTTT--HHHHHHHTTTTS-GGGGGGSTHHHHHHHHHHHH-TTTHHHHHHHHHHHHHTTHHHHHHHHHHT-SSHHHHHHHHHHHHHHHHHHHHHSPPS--PPP-PPPPP-

Radius of gyration: 26.07 Å; chains: 1; bounding box: 74×54×86 Å

Organism: Plasmopara halstedii (NCBI:txid4781)